Protein 7JN9 (pdb70)

Sequence (222 aa):
VLLLDVTPLSLGIETMGGVMTTLIAKNTTIPTKHSQVFSTAEDNQSAVTIHVLQGERKRAADNKSLGQFNLDGINPAPRGMPQIEVTFDIDADGILHVSAKDKNSGKEQKITIKASSGLNEDEIQKMVRDAEANAEADRKFEELVQTRNQGDHLLHSTRKQVEEAGDKLPADDKTAIESALTALETALKGEDKAAIEAKMQELAQVSQKLMEIAQQQLRIAA

B-factor: mean 36.62, std 9.77, range [18.4, 91.45]

InterPro domains:
  IPR012725 Chaperone DnaK [MF_00332] (1-634)
  IPR012725 Chaperone DnaK [TIGR02350] (3-603)
  IPR013126 Heat shock protein 70 family [PF00012] (4-602)
  IPR013126 Heat shock protein 70 family [PTHR19375] (5-569)
  IPR018181 Heat shock protein 70, conserved site [PS00297] (7-14)
  IPR018181 Heat shock protein 70, conserved site [PS00329] (192-205)
  IPR018181 Heat shock protein 70, conserved site [PS01036] (337-351)
  IPR029047 Heat shock protein 70kD, peptide-binding domain superfamily [G3DSA:2.60.34.10] (381-506)
  IPR029047 Heat shock protein 70kD, peptide-binding domain superfamily [SSF100920] (384-539)
  IPR029048 Heat shock protein 70kD, C-terminal domain superfamily [G3DSA:1.20.1270.10] (507-607)
  IPR029048 Heat shock protein 70kD, C-terminal domain superfamily [SSF100934] (507-602)
  IPR043129 ATPase, nucleotide binding domain [SSF53067] (4-183)
  IPR043129 ATPase, nucleotide binding domain [SSF53067] (187-382)

Organism: Escherichia coli (strain K12) (NCBI:txid83333)

Secondary structure (DSSP, 8-state):
-----B-SS-EEEEETTTEEEEEE-TTPBSSEEEEEEEEESSTT---EEEEEEESS-SBGGGSEEEEEEEE----S--TT-S-EEEEEEE-TT--EEEEEEETTT--EEEEEE-TT-S--HHHHHHHHHHHHHTHHHHHHHHHHHHHHHHHHHHHHHHHHHHHHHGGGS-HHHHHHHHHHHHHHHHHHTSS-HHHHHHHHHHHHHHHHHHHHHHHH-/-EE--

Solvent-accessible surface area: 12298 Å² total; per-residue (Å²): 140,192,85,128,92,56,9,48,0,8,11,0,0,62,5,53,42,20,22,12,19,61,16,1,57,81,84,32,62,30,98,21,99,89,67,64,73,2,12,2,8,110,70,99,17,71,17,0,32,0,45,0,0,16,0,47,42,46,109,5,92,53,16,86,54,27,26,101,24,80,0,80,36,8,85,108,32,88,40,30,129,18,88,0,42,0,22,0,45,10,43,57,121,24,50,8,52,0,14,0,69,3,101,116,52,52,70,72,91,124,37,82,12,133,66,94,46,26,35,83,153,113,66,30,58,109,15,53,168,41,23,80,83,40,63,144,58,12,92,104,18,69,62,27,5,92,9,56,48,92,0,44,108,56,10,51,27,6,104,95,50,18,152,126,4,45,131,138,12,62,49,126,37,92,96,35,0,73,68,0,4,83,25,0,66,83,16,20,167,30,128,84,74,68,36,0,82,52,69,32,117,65,2,66,129,44,4,133,82,0,82,95,21,33,148,79,95,124,71,3,56,89

Foldseek 3Di:
DVDFAWAQWFKAWQDQLQFGDGFRHHRHTPFDKGKDKDKFPAFQDFKDKTFMFTFQFGGRVLTDTQDIDMDGGRGGDGTPPWTWMWMWGQHPQQKTKIKTAGPVVRTIDIDIGHSPTDDDPVVSVVRVVVCVVCVPVSVLSVVLSVLLSVLVCLLVVLVVLCVVCPPVDDPQLVVQLVVLSVQLVVCSVDRDSVSNVVSVVSNCVSCVSSVVSSVVD/DDDDD

GO terms:
  GO:0016234 inclusion body (C, IDA)
  GO:0005515 protein binding (F, IPI)
  GO:0005524 ATP binding (F, IDA)
  GO:0034620 cellular response to unfolded protein (P, IDA)
  GO:0005829 cytosol (C, IDA)
  GO:0043335 protein unfolding (P, IDA)
  GO:0016989 sigma factor antagonist activity (F, IDA)
  GO:0009408 response to heat (P, IEP)
  GO:0009408 response to heat (P, IDA)
  GO:0043531 ADP binding (F, IDA)
  GO:0044183 protein folding chaperone (F, IDA)
  GO:0140662 ATP-dependent protein folding chaperone (F, IDA)
  GO:1990169 stress response to copper ion (P, IMP)
  GO:0051087 protein-folding chaperone binding (F, IPI)
  GO:0008270 zinc ion binding (F, IDA)
  GO:0032991 protein-containing complex (C, IDA)
  GO:0065003 protein-containing complex assembly (P, IDA)
  GO:0006457 protein folding (P, IDA)
  GO:0005737 cytoplasm (C, HDA)
  GO:0016020 membrane (C, HDA)

Radius of gyration: 20.98 Å; Cα contacts (8 Å, |Δi|>4): 410; chains: 2; bounding box: 30×46×66 Å

Structure (mmCIF, N/CA/C/O backbone):
data_7JN9
#
_entry.id   7JN9
#
_cell.length_a   37.269
_cell.length_b   95.610
_cell.length_c   116.980
_cell.angle_alpha   90.000
_cell.angle_beta   90.000
_cell.angle_gamma   90.000
#
_symmetry.space_group_name_H-M   'I 2 2 2'
#
loop_
_entity.id
_entity.type
_entity.pdbx_description
1 polymer 'Chaperone protein DnaK'
2 polymer 'Alkaline phosphatase peptide'
3 non-polymer 'SULFATE ION'
4 water water
#
loop_
_atom_site.group_PDB
_atom_site.id
_atom_site.type_symbol
_atom_site.label_atom_id
_atom_site.label_alt_id
_atom_site.label_comp_id
_atom_site.label_asym_id
_atom_site.label_entity_id
_atom_site.label_seq_id
_atom_site.pdbx_PDB_ins_code
_atom_site.Cartn_x
_atom_site.Cartn_y
_atom_site.Cartn_z
_atom_site.occupancy
_atom_site.B_iso_or_equiv
_atom_site.auth_seq_id
_atom_site.auth_comp_id
_atom_site.auth_asym_id
_atom_site.auth_atom_id
_atom_site.pdbx_PDB_model_num
ATOM 1 N N . VAL A 1 1 ? -27.364 -19.668 3.830 1.00 46.61 389 VAL A N 1
ATOM 2 C CA . VAL A 1 1 ? -28.078 -18.742 4.770 1.00 46.18 389 VAL A CA 1
ATOM 3 C C . VAL A 1 1 ? -27.181 -18.337 5.959 1.00 42.74 389 VAL A C 1
ATOM 4 O O . VAL A 1 1 ? -27.502 -17.328 6.588 1.00 40.31 389 VAL A O 1
ATOM 6 N N . LEU A 1 2 ? -26.131 -19.090 6.300 1.00 44.05 390 LEU A N 1
ATOM 7 C CA . LEU A 1 2 ? -25.057 -18.610 7.222 1.00 46.67 390 LEU A CA 1
ATOM 8 C C . LEU A 1 2 ? -23.757 -18.380 6.439 1.00 45.94 390 LEU A C 1
ATOM 9 O O . LEU A 1 2 ? -22.947 -17.564 6.902 1.00 46.96 390 LEU A O 1
ATOM 14 N N . LEU A 1 3 ? -23.573 -19.063 5.306 1.00 43.61 391 LEU A N 1
ATOM 15 C CA . LEU A 1 3 ? -22.470 -18.801 4.346 1.00 45.45 391 LEU A CA 1
ATOM 16 C C . LEU A 1 3 ? -23.047 -18.617 2.935 1.00 46.92 391 LEU A C 1
ATOM 17 O O . LEU A 1 3 ? -24.168 -19.118 2.662 1.00 47.21 391 LEU A O 1
ATOM 19 N N . LEU A 1 4 ? -22.316 -17.871 2.098 1.00 47.06 392 LEU A N 1
ATOM 20 C CA . LEU A 1 4 ? -22.406 -17.866 0.610 1.00 43.77 392 LEU A CA 1
ATOM 21 C C . LEU A 1 4 ? -21.031 -18.203 0.038 1.00 40.48 392 LEU A C 1
ATOM 22 O O . LEU A 1 4 ? -20.058 -17.611 0.506 1.00 40.36 392 LEU A O 1
ATOM 27 N N . ASP A 1 5 ? -20.953 -19.126 -0.918 1.00 42.70 393 ASP A N 1
ATOM 28 C CA . ASP A 1 5 ? -19.843 -19.157 -1.909 1.00 44.08 393 ASP A CA 1
ATOM 29 C C . ASP A 1 5 ? -20.045 -17.917 -2.787 1.00 41.66 393 ASP A C 1
ATOM 30 O O . ASP A 1 5 ? -21.135 -17.799 -3.387 1.00 41.89 393 ASP A O 1
ATOM 34 N N . VAL A 1 6 ? -19.090 -16.989 -2.775 1.00 37.74 394 VAL A N 1
ATOM 35 C CA . VAL A 1 6 ? -19.058 -15.816 -3.696 1.00 36.53 394 VAL A CA 1
ATOM 36 C C . VAL A 1 6 ? -17.690 -15.777 -4.376 1.00 36.44 394 VAL A C 1
ATOM 37 O O . VAL A 1 6 ? -16.703 -16.301 -3.811 1.00 34.71 394 VAL A O 1
ATOM 41 N N . THR A 1 7 ? -17.658 -15.176 -5.562 1.00 38.41 395 THR A N 1
ATOM 42 C CA . THR A 1 7 ? -16.423 -14.708 -6.232 1.00 35.96 395 THR A CA 1
ATOM 43 C C . THR A 1 7 ? -15.922 -13.496 -5.460 1.00 33.64 395 THR A C 1
ATOM 44 O O . THR A 1 7 ? -16.612 -12.493 -5.361 1.00 32.47 395 THR A O 1
ATOM 48 N N . PRO A 1 8 ? -14.717 -13.542 -4.873 1.00 34.70 396 PRO A N 1
ATOM 49 C CA . PRO A 1 8 ? -14.168 -12.373 -4.190 1.00 36.39 396 PRO A CA 1
ATOM 50 C C . PRO A 1 8 ? -13.664 -11.306 -5.173 1.00 35.17 396 PRO A C 1
ATOM 51 O O . PRO A 1 8 ? -13.538 -10.164 -4.781 1.00 33.29 396 PRO A O 1
ATOM 55 N N . LEU A 1 9 ? -13.363 -11.714 -6.408 1.00 34.44 397 LEU A N 1
ATOM 56 C CA . LEU A 1 9 ? -12.885 -10.815 -7.491 1.00 31.94 397 LEU A CA 1
ATOM 57 C C . LEU A 1 9 ? -13.641 -11.112 -8.788 1.00 30.13 397 LEU A C 1
ATOM 58 O O . LEU A 1 9 ? -14.204 -12.221 -8.941 1.00 31.68 397 LEU A O 1
ATOM 63 N N . SER A 1 10 ? -13.618 -10.129 -9.684 1.00 29.69 398 SER A N 1
ATOM 64 C CA . SER A 1 10 ? -14.213 -10.130 -11.039 1.00 27.50 398 SER A CA 1
ATOM 65 C C . SER A 1 10 ? -13.463 -11.125 -11.925 1.00 26.28 398 SER A C 1
ATOM 66 O O . SER A 1 10 ? -12.246 -11.343 -11.717 1.00 27.51 398 SER A O 1
ATOM 69 N N . LEU A 1 11 ? -14.173 -11.714 -12.877 1.00 25.62 399 LEU A N 1
ATOM 70 C CA . LEU A 1 11 ? -13.634 -12.695 -13.852 1.00 23.80 399 LEU A CA 1
ATOM 71 C C . LEU A 1 11 ? -14.019 -12.243 -15.253 1.00 23.05 399 LEU A C 1
ATOM 72 O O . LEU A 1 11 ? -15.145 -11.773 -15.436 1.00 25.78 399 LEU A O 1
ATOM 77 N N . GLY A 1 12 ? -13.133 -12.419 -16.223 1.00 23.71 400 GLY A N 1
ATOM 78 C CA . GLY A 1 12 ? -13.434 -12.037 -17.611 1.00 22.20 400 GLY A CA 1
ATOM 79 C C . GLY A 1 12 ? -12.254 -12.217 -18.527 1.00 21.10 400 GLY A C 1
ATOM 80 O O . GLY A 1 12 ? -11.429 -13.081 -18.277 1.00 20.91 400 GLY A O 1
ATOM 81 N N . ILE A 1 13 ? -12.193 -11.442 -19.598 1.00 22.67 401 ILE A N 1
ATOM 82 C CA . ILE A 1 13 ? -11.216 -11.728 -20.681 1.00 23.69 401 ILE A CA 1
ATOM 83 C C . ILE A 1 13 ? -10.514 -10.447 -21.116 1.00 23.86 401 ILE A C 1
ATOM 84 O O . ILE A 1 13 ? -10.972 -9.350 -20.731 1.00 23.85 401 ILE A O 1
ATOM 89 N N . GLU A 1 14 ? -9.410 -10.599 -21.847 1.00 25.57 402 GLU A N 1
ATOM 90 C CA . GLU A 1 14 ? -8.741 -9.449 -22.494 1.00 28.48 402 GLU A CA 1
ATOM 91 C C . GLU A 1 14 ? -9.516 -9.124 -23.771 1.00 27.40 402 GLU A C 1
ATOM 92 O O . GLU A 1 14 ? -9.789 -10.047 -24.539 1.00 28.27 402 GLU A O 1
ATOM 98 N N . THR A 1 15 ? -9.864 -7.851 -23.945 1.00 27.54 403 THR A N 1
ATOM 99 C CA . THR A 1 15 ? -10.465 -7.270 -25.174 1.00 28.10 403 THR A CA 1
ATOM 100 C C . THR A 1 15 ? -9.486 -6.228 -25.763 1.00 27.58 403 THR A C 1
ATOM 101 O O . THR A 1 15 ? -8.550 -5.800 -25.064 1.00 26.84 403 THR A O 1
ATOM 105 N N . MET A 1 16 ? -9.698 -5.869 -27.025 1.00 27.27 404 MET A N 1
ATOM 106 C CA . MET A 1 16 ? -8.850 -4.981 -27.867 1.00 27.97 404 MET A CA 1
ATOM 107 C C . MET A 1 16 ? -8.316 -3.782 -27.067 1.00 28.18 404 MET A C 1
ATOM 108 O O . MET A 1 16 ? -9.131 -3.082 -26.408 1.00 27.21 404 MET A O 1
ATOM 113 N N . GLY A 1 17 ? -7.004 -3.538 -27.136 1.00 27.21 405 GLY A N 1
ATOM 114 C CA . GLY A 1 17 ? -6.325 -2.465 -26.378 1.00 27.85 405 GLY A CA 1
ATOM 115 C C . GLY A 1 17 ? -5.850 -2.907 -24.993 1.00 27.94 405 GLY A C 1
ATOM 116 O O . GLY A 1 17 ? -5.389 -2.039 -24.219 1.00 27.73 405 GLY A O 1
ATOM 117 N N . GLY A 1 18 ? -5.945 -4.201 -24.672 1.00 26.68 406 GLY A N 1
ATOM 118 C CA . GLY A 1 18 ? -5.424 -4.763 -23.409 1.00 27.76 406 GLY A CA 1
ATOM 119 C C . GLY A 1 18 ? -6.270 -4.404 -22.199 1.00 26.86 406 GLY A C 1
ATOM 120 O O . GLY A 1 18 ? -5.699 -4.258 -21.117 1.00 30.02 406 GLY A O 1
ATOM 121 N N . VAL A 1 19 ? -7.581 -4.282 -22.391 1.00 26.29 407 VAL A N 1
ATOM 122 C CA . VAL A 1 19 ? -8.623 -4.023 -21.360 1.00 26.15 407 VAL A CA 1
ATOM 123 C C . VAL A 1 19 ? -9.099 -5.362 -20.784 1.00 26.64 407 VAL A C 1
ATOM 124 O O . VAL A 1 19 ? -9.445 -6.257 -21.582 1.00 26.07 407 VAL A O 1
ATOM 128 N N . MET A 1 20 ? -9.185 -5.488 -19.461 1.00 27.17 408 MET A N 1
ATOM 129 C CA . MET A 1 20 ? -9.988 -6.563 -18.830 1.00 27.74 408 MET A CA 1
ATOM 130 C C . MET A 1 20 ? -11.447 -6.140 -18.941 1.00 28.82 408 MET A C 1
ATOM 131 O O . MET A 1 20 ? -11.808 -5.133 -18.316 1.00 29.02 408 MET A O 1
ATOM 136 N N . THR A 1 21 ? -12.209 -6.877 -19.743 1.00 27.14 409 THR A N 1
ATOM 137 C CA . THR A 1 21 ? -13.683 -6.856 -19.786 1.00 27.38 409 THR A CA 1
ATOM 138 C C . THR A 1 21 ? -14.216 -7.966 -18.863 1.00 29.33 409 THR A C 1
ATOM 139 O O . THR A 1 21 ? -13.814 -9.143 -19.045 1.00 29.42 409 THR A O 1
ATOM 143 N N . THR A 1 22 ? -15.092 -7.595 -17.923 1.00 26.30 410 THR A N 1
ATOM 144 C CA . THR A 1 22 ? -15.646 -8.454 -16.849 1.00 26.04 410 THR A CA 1
ATOM 145 C C . THR A 1 22 ? -16.830 -9.249 -17.404 1.00 26.32 410 THR A C 1
ATOM 146 O O . THR A 1 22 ? -17.581 -8.679 -18.191 1.00 27.58 410 THR A O 1
ATOM 150 N N . LEU A 1 23 ? -16.971 -10.513 -17.014 1.00 26.66 411 LEU A N 1
ATOM 151 C CA . LEU A 1 23 ? -18.094 -11.404 -17.417 1.00 28.20 411 LEU A CA 1
ATOM 152 C C . LEU A 1 23 ? -18.930 -11.774 -16.187 1.00 26.33 411 LEU A C 1
ATOM 153 O O . LEU A 1 23 ? -20.166 -11.804 -16.320 1.00 27.35 411 LEU A O 1
ATOM 158 N N . ILE A 1 24 ? -18.269 -12.086 -15.069 1.00 23.59 412 ILE A N 1
ATOM 159 C CA . ILE A 1 24 ? -18.898 -12.348 -13.743 1.00 23.87 412 ILE A CA 1
ATOM 160 C C . ILE A 1 24 ? -18.326 -11.339 -12.741 1.00 24.16 412 ILE A C 1
ATOM 161 O O . ILE A 1 24 ? -17.115 -11.401 -12.452 1.00 21.71 412 ILE A O 1
ATOM 166 N N . ALA A 1 25 ? -19.169 -10.408 -12.286 1.00 25.50 413 ALA A N 1
ATOM 167 C CA . ALA A 1 25 ? -18.854 -9.377 -11.269 1.00 26.79 413 ALA A CA 1
ATOM 168 C C . ALA A 1 25 ? -18.394 -10.011 -9.947 1.00 26.32 413 ALA A C 1
ATOM 169 O O . ALA A 1 25 ? -18.870 -11.092 -9.603 1.00 25.12 413 ALA A O 1
ATOM 171 N N . LYS A 1 26 ? -17.486 -9.317 -9.262 1.00 30.09 414 LYS A N 1
ATOM 172 C CA . LYS A 1 26 ? -17.082 -9.472 -7.838 1.00 33.92 414 LYS A CA 1
ATOM 173 C C . LYS A 1 26 ? -18.314 -9.626 -6.948 1.00 35.66 414 LYS A C 1
ATOM 174 O O . LYS A 1 26 ? -19.330 -8.944 -7.184 1.00 35.00 414 LYS A O 1
ATOM 180 N N . ASN A 1 27 ? -18.195 -10.491 -5.944 1.00 40.20 415 ASN A N 1
ATOM 181 C CA . ASN A 1 27 ? -19.198 -10.724 -4.872 1.00 41.36 415 ASN A CA 1
ATOM 182 C C . ASN A 1 27 ? -20.468 -11.310 -5.494 1.00 39.10 415 ASN A C 1
ATOM 183 O O . ASN A 1 27 ? -21.520 -11.265 -4.833 1.00 42.88 415 ASN A O 1
ATOM 188 N N . THR A 1 28 ? -20.356 -11.898 -6.687 1.00 38.02 416 THR A N 1
ATOM 189 C CA . THR A 1 28 ? -21.414 -12.758 -7.282 1.00 37.22 416 THR A CA 1
ATOM 190 C C . THR A 1 28 ? -21.406 -14.084 -6.532 1.00 39.38 416 THR A C 1
ATOM 191 O O . THR A 1 28 ? -20.306 -14.547 -6.165 1.00 44.28 416 THR A O 1
ATOM 195 N N . THR A 1 29 ? -22.584 -14.658 -6.302 1.00 41.58 417 THR A N 1
ATOM 196 C CA . THR A 1 29 ? -22.755 -15.909 -5.523 1.00 40.94 417 THR A CA 1
ATOM 197 C C . THR A 1 29 ? -22.796 -17.057 -6.537 1.00 39.19 417 THR A C 1
ATOM 198 O O . THR A 1 29 ? -23.394 -16.868 -7.599 1.00 33.25 417 THR A O 1
ATOM 202 N N . ILE A 1 30 ? -22.147 -18.185 -6.231 1.00 42.24 418 ILE A N 1
ATOM 203 C CA . ILE A 1 30 ? -22.076 -19.368 -7.138 1.00 42.56 418 ILE A CA 1
ATOM 204 C C . ILE A 1 30 ? -23.234 -20.283 -6.756 1.00 43.67 418 ILE A C 1
ATOM 205 O O . ILE A 1 30 ? -23.665 -20.250 -5.608 1.00 43.71 418 ILE A O 1
ATOM 209 N N . PRO A 1 31 ? -23.790 -21.107 -7.677 1.00 43.06 419 PRO A N 1
ATOM 210 C CA . PRO A 1 31 ? -23.392 -21.128 -9.087 1.00 41.59 419 PRO A CA 1
ATOM 211 C C . PRO A 1 31 ? -23.968 -19.987 -9.937 1.00 38.14 419 PRO A C 1
ATOM 212 O O . PRO A 1 31 ? -24.963 -19.410 -9.567 1.00 32.45 419 PRO A O 1
ATOM 216 N N . THR A 1 32 ? -23.342 -19.744 -11.088 1.00 37.38 420 THR A N 1
ATOM 217 C CA . THR A 1 32 ? -23.643 -18.602 -11.984 1.00 34.65 420 THR A CA 1
ATOM 218 C C . THR A 1 32 ? -23.147 -18.932 -13.386 1.00 32.26 420 THR A C 1
ATOM 219 O O . THR A 1 32 ? -22.218 -19.726 -13.513 1.00 32.97 420 THR A O 1
ATOM 223 N N . LYS A 1 33 ? -23.764 -18.309 -14.380 1.00 34.16 421 LYS A N 1
ATOM 224 C CA . LYS A 1 33 ? -23.450 -18.460 -15.817 1.00 37.73 421 LYS A CA 1
ATOM 225 C C . LYS A 1 33 ? -23.764 -17.124 -16.494 1.00 39.48 421 LYS A C 1
ATOM 226 O O . LYS A 1 33 ? -24.948 -16.747 -16.520 1.00 47.96 421 LYS A O 1
ATOM 230 N N . HIS A 1 34 ? -22.758 -16.406 -16.981 1.00 36.77 422 HIS A N 1
ATOM 231 C CA . HIS A 1 34 ? -22.966 -15.192 -17.811 1.00 37.01 422 HIS A CA 1
ATOM 232 C C . HIS A 1 34 ? -22.288 -15.437 -19.155 1.00 33.27 422 HIS A C 1
ATOM 233 O O . HIS A 1 34 ? -21.300 -16.182 -19.197 1.00 32.14 422 HIS A O 1
ATOM 240 N N . SER A 1 35 ? -22.860 -14.879 -20.211 1.00 30.98 423 SER A N 1
ATOM 241 C CA . SER A 1 35 ? -22.346 -14.998 -21.592 1.00 31.95 423 SER A CA 1
ATOM 242 C C . SER A 1 35 ? -22.346 -13.609 -22.219 1.00 30.95 423 SER A C 1
ATOM 243 O O . SER A 1 35 ? -23.081 -12.743 -21.750 1.00 28.25 423 SER A O 1
ATOM 246 N N . GLN A 1 36 ? -21.503 -13.397 -23.215 1.00 30.95 424 GLN A N 1
ATOM 247 C CA . GLN A 1 36 ? -21.432 -12.102 -23.916 1.00 31.71 424 GLN A CA 1
ATOM 248 C C . GLN A 1 36 ? -20.815 -12.358 -25.283 1.00 29.85 424 GLN A C 1
ATOM 249 O O . GLN A 1 36 ? -19.838 -13.113 -25.359 1.00 32.26 424 GLN A O 1
ATOM 255 N N . VAL A 1 37 ? -21.418 -11.772 -26.309 1.00 30.35 425 VAL A N 1
ATOM 256 C CA . VAL A 1 37 ? -21.003 -11.885 -27.731 1.00 28.97 425 VAL A CA 1
ATOM 257 C C . VAL A 1 37 ? -19.934 -10.822 -28.003 1.00 27.55 425 VAL A C 1
ATOM 258 O O . VAL A 1 37 ? -20.168 -9.649 -27.684 1.00 25.90 425 VAL A O 1
ATOM 262 N N . PHE A 1 38 ? -18.779 -11.249 -28.519 1.00 27.97 426 PHE A N 1
ATOM 263 C CA . PHE A 1 38 ? -17.660 -10.386 -28.972 1.00 23.82 426 PHE A CA 1
AT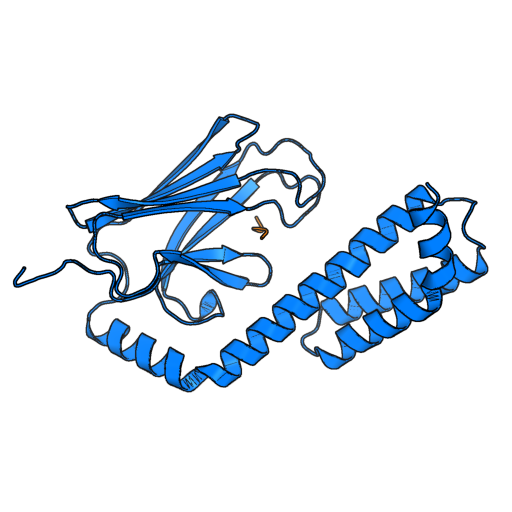OM 264 C C . PHE A 1 38 ? -17.385 -10.660 -30.440 1.00 24.32 426 PHE A C 1
ATOM 265 O O . PHE A 1 38 ? -17.993 -11.587 -30.984 1.00 24.28 426 PHE A O 1
ATOM 273 N N . SER A 1 39 ? -16.469 -9.898 -31.039 1.00 24.80 427 SER A N 1
ATOM 274 C CA . SER A 1 39 ? -16.139 -9.986 -32.483 1.00 25.20 427 SER A CA 1
ATOM 275 C C . SER A 1 39 ? -14.626 -9.878 -32.684 1.00 25.18 427 SER A C 1
ATOM 276 O O . SER A 1 39 ? -13.900 -9.928 -31.681 1.00 27.05 427 SER A O 1
ATOM 279 N N . THR A 1 40 ? -14.200 -9.751 -33.942 1.00 24.82 428 THR A N 1
ATOM 280 C CA . THR A 1 40 ? -12.786 -9.763 -34.378 1.00 27.48 428 THR A CA 1
ATOM 281 C C . THR A 1 40 ? -12.271 -8.326 -34.390 1.00 29.02 428 THR A C 1
ATOM 282 O O . THR A 1 40 ? -13.065 -7.434 -34.714 1.00 30.31 428 THR A O 1
ATOM 286 N N . ALA A 1 41 ? -11.004 -8.122 -34.021 1.00 29.89 429 ALA A N 1
ATOM 287 C CA . ALA A 1 41 ? -10.334 -6.800 -33.990 1.00 30.49 429 ALA A CA 1
ATOM 288 C C . ALA A 1 41 ? -9.861 -6.423 -35.393 1.00 30.27 429 ALA A C 1
ATOM 289 O O . ALA A 1 41 ? -9.729 -5.228 -35.639 1.00 28.85 429 ALA A O 1
ATOM 291 N N . GLU A 1 42 ? -9.602 -7.425 -36.238 1.00 32.44 430 GLU A N 1
ATOM 292 C CA . GLU A 1 42 ? -8.874 -7.311 -37.529 1.00 36.12 430 GLU A CA 1
ATOM 293 C C . GLU A 1 42 ? -9.705 -7.932 -38.660 1.00 33.07 430 GLU A C 1
ATOM 294 O O . GLU A 1 42 ? -10.354 -8.941 -38.420 1.00 30.99 430 GLU A O 1
ATOM 300 N N . ASP A 1 43 ? -9.665 -7.361 -39.861 1.00 33.26 431 ASP A N 1
ATOM 301 C CA . ASP A 1 43 ? -10.311 -7.941 -41.068 1.00 33.64 431 ASP A CA 1
ATOM 302 C C . ASP A 1 43 ? -9.714 -9.326 -41.341 1.00 35.75 431 ASP A C 1
ATOM 303 O O . ASP A 1 43 ? -8.487 -9.481 -41.130 1.00 36.94 431 ASP A O 1
ATOM 308 N N . ASN A 1 44 ? -10.544 -10.288 -41.779 1.00 33.59 432 ASN A N 1
ATOM 309 C CA . ASN A 1 44 ? -10.109 -11.643 -42.221 1.00 34.77 432 ASN A CA 1
ATOM 310 C C . ASN A 1 44 ? -9.360 -12.343 -41.084 1.00 32.29 432 ASN A C 1
ATOM 311 O O . ASN A 1 44 ? -8.546 -13.218 -41.373 1.00 33.34 432 ASN A O 1
ATOM 316 N N . GLN A 1 45 ? -9.629 -11.961 -39.838 1.00 32.04 433 GLN A N 1
ATOM 317 C CA . GLN A 1 45 ? -9.068 -12.607 -38.622 1.00 31.27 433 GLN A CA 1
ATOM 318 C C . GLN A 1 45 ? -9.650 -14.023 -38.559 1.00 31.02 433 GLN A C 1
ATOM 319 O O . GLN A 1 45 ? -10.891 -14.156 -38.644 1.00 31.42 433 GLN A O 1
ATOM 325 N N . SER A 1 46 ? -8.792 -15.035 -38.450 1.00 29.57 434 SER A N 1
ATOM 326 C CA . SER A 1 46 ? -9.184 -16.463 -38.519 1.00 29.82 434 SER A CA 1
ATOM 327 C C . SER A 1 46 ? -9.312 -17.070 -37.119 1.00 29.55 434 SER A C 1
ATOM 328 O O . SER A 1 46 ? -9.832 -18.201 -37.042 1.00 30.33 434 SER A O 1
ATOM 331 N N . ALA A 1 47 ? -8.887 -16.368 -36.059 1.00 26.84 435 ALA A N 1
ATOM 332 C CA . ALA A 1 47 ? -8.905 -16.914 -34.680 1.00 27.28 435 ALA A CA 1
ATOM 333 C C . ALA A 1 47 ? -8.875 -15.800 -33.630 1.00 26.49 435 ALA A C 1
ATOM 334 O O . ALA A 1 47 ? -8.446 -14.685 -33.938 1.00 29.12 435 ALA A O 1
ATOM 336 N N . VAL A 1 48 ? -9.286 -16.134 -32.413 1.00 24.84 436 VAL A N 1
ATOM 337 C CA . VAL A 1 48 ? -9.289 -15.224 -31.239 1.00 25.10 436 VAL A CA 1
ATOM 338 C C . VAL A 1 48 ? -8.562 -15.964 -30.129 1.00 25.95 436 VAL A C 1
ATOM 339 O O . VAL A 1 48 ? -8.738 -17.210 -30.043 1.00 27.04 436 VAL A O 1
ATOM 343 N N . THR A 1 49 ? -7.750 -15.239 -29.366 1.00 25.19 437 THR A N 1
ATOM 344 C CA . THR A 1 49 ? -7.135 -15.721 -28.110 1.00 26.68 437 THR A CA 1
ATOM 345 C C . THR A 1 49 ? -8.055 -15.312 -26.953 1.00 26.99 437 THR A C 1
ATOM 346 O O . THR A 1 49 ? -8.361 -14.126 -26.807 1.00 24.20 437 THR A O 1
ATOM 350 N N . ILE A 1 50 ? -8.572 -16.288 -26.216 1.00 27.78 438 ILE A N 1
ATOM 351 C CA . ILE A 1 50 ? -9.381 -16.009 -25.006 1.00 27.47 438 ILE A CA 1
ATOM 352 C C . ILE A 1 50 ? -8.402 -16.048 -23.853 1.00 26.35 438 ILE A C 1
ATOM 353 O O . ILE A 1 50 ? -7.865 -17.121 -23.582 1.00 25.92 438 ILE A O 1
ATOM 358 N N . HIS A 1 51 ? -8.113 -14.884 -23.290 1.00 27.49 439 HIS A N 1
ATOM 359 C CA . HIS A 1 51 ? -7.209 -14.754 -22.128 1.00 27.65 439 HIS A CA 1
ATOM 360 C C . HIS A 1 51 ? -8.093 -14.527 -20.897 1.00 26.03 439 HIS A C 1
ATOM 361 O O . HIS A 1 51 ? -8.755 -13.483 -20.825 1.00 24.60 439 HIS A O 1
ATOM 368 N N . VAL A 1 52 ? -8.144 -15.512 -19.997 1.00 25.20 440 VAL A N 1
ATOM 369 C CA . VAL A 1 52 ? -9.039 -15.504 -18.804 1.00 25.42 440 VAL A CA 1
ATOM 370 C C . VAL A 1 52 ? -8.305 -14.831 -17.637 1.00 24.61 440 VAL A C 1
ATOM 371 O O . VAL A 1 52 ? -7.131 -15.152 -17.388 1.00 24.67 440 VAL A O 1
ATOM 375 N N . LEU A 1 53 ? -8.994 -13.909 -16.973 1.00 24.45 441 LEU A N 1
ATOM 376 C CA . LEU A 1 53 ? -8.403 -12.902 -16.070 1.00 25.49 441 LEU A CA 1
ATOM 377 C C . LEU A 1 53 ? -9.194 -12.899 -14.771 1.00 25.69 441 LEU A C 1
ATOM 378 O O . LEU A 1 53 ? -10.434 -13.012 -14.868 1.00 26.07 441 LEU A O 1
ATOM 383 N N . GLN A 1 54 ? -8.505 -12.766 -13.633 1.00 23.98 442 GLN A N 1
ATOM 384 C CA . GLN A 1 54 ? -9.126 -12.481 -12.315 1.00 24.79 442 GLN A CA 1
ATOM 385 C C . GLN A 1 54 ? -8.554 -11.170 -11.779 1.00 25.29 442 GLN A C 1
ATOM 386 O O . GLN A 1 54 ? -7.326 -10.993 -11.853 1.00 24.37 442 GLN A O 1
ATOM 392 N N . GLY A 1 55 ? -9.426 -10.283 -11.296 1.00 26.28 443 GLY A N 1
ATOM 393 C CA . GLY A 1 55 ? -9.025 -9.065 -10.562 1.00 26.69 443 GLY A CA 1
ATOM 394 C C . GLY A 1 55 ? -9.908 -7.899 -10.919 1.00 25.92 443 GLY A C 1
ATOM 395 O O . GLY A 1 55 ? -10.905 -8.130 -11.618 1.00 24.86 443 GLY A O 1
ATOM 396 N N . GLU A 1 56 ? -9.536 -6.698 -10.463 1.00 28.47 444 GLU A N 1
ATOM 397 C CA . GLU A 1 56 ? -10.382 -5.470 -10.514 1.00 29.25 444 GLU A CA 1
ATOM 398 C C . GLU A 1 56 ? -9.678 -4.316 -11.241 1.00 29.49 444 GLU A C 1
ATOM 399 O O . GLU A 1 56 ? -10.230 -3.208 -11.217 1.00 27.43 444 GLU A O 1
ATOM 405 N N . ARG A 1 57 ? -8.513 -4.550 -11.856 1.00 31.57 445 ARG A N 1
ATOM 406 C CA . ARG A 1 57 ? -7.747 -3.506 -12.586 1.00 30.55 445 ARG A CA 1
ATOM 407 C C . ARG A 1 57 ? -8.315 -3.434 -14.004 1.00 29.95 445 ARG A C 1
ATOM 408 O O . ARG A 1 57 ? -8.816 -4.455 -14.466 1.00 31.46 445 ARG A O 1
ATOM 416 N N . LYS A 1 58 ? -8.292 -2.262 -14.641 1.00 31.64 446 LYS A N 1
ATOM 417 C CA . LYS A 1 58 ? -8.842 -2.080 -16.014 1.00 31.88 446 LYS A CA 1
ATOM 418 C C . LYS A 1 58 ? -7.815 -2.598 -17.026 1.00 28.73 446 LYS A C 1
ATOM 419 O O . LYS A 1 58 ? -8.255 -3.132 -18.033 1.00 29.03 446 LYS A O 1
ATOM 423 N N . ARG A 1 59 ? -6.512 -2.488 -16.749 1.00 28.92 447 ARG A N 1
ATOM 424 C CA . ARG A 1 59 ? -5.444 -3.049 -17.626 1.00 30.51 447 ARG A CA 1
ATOM 425 C C . ARG A 1 59 ? -5.409 -4.566 -17.408 1.00 30.13 447 ARG A C 1
ATOM 426 O O . ARG A 1 59 ? -5.358 -4.991 -16.233 1.00 30.74 447 ARG A O 1
ATOM 434 N N . ALA A 1 60 ? -5.462 -5.339 -18.499 1.00 28.53 448 ALA A N 1
ATOM 435 C CA . ALA A 1 60 ? -5.452 -6.820 -18.494 1.00 27.58 448 ALA A CA 1
ATOM 436 C C . ALA A 1 60 ? -4.200 -7.320 -17.778 1.00 26.84 448 ALA A C 1
ATOM 437 O O . ALA A 1 60 ? -4.318 -8.298 -17.019 1.00 24.45 448 ALA A O 1
ATOM 439 N N . ALA A 1 61 ? -3.055 -6.663 -17.998 1.00 26.43 449 ALA A N 1
ATOM 440 C CA . ALA A 1 61 ? -1.740 -7.105 -17.478 1.00 27.47 449 ALA A CA 1
ATOM 441 C C . ALA A 1 61 ? -1.643 -6.888 -15.956 1.00 28.96 449 ALA A C 1
ATOM 442 O O . ALA A 1 61 ? -0.805 -7.570 -15.335 1.00 29.59 449 ALA A O 1
ATOM 444 N N . ASP A 1 62 ? -2.457 -6.003 -15.357 1.00 29.06 450 ASP A N 1
ATOM 445 C CA . ASP A 1 62 ? -2.440 -5.763 -13.883 1.00 29.85 450 ASP A CA 1
ATOM 446 C C . ASP A 1 62 ? -3.328 -6.780 -13.169 1.00 30.03 450 ASP A C 1
ATOM 447 O O . ASP A 1 62 ? -3.456 -6.660 -11.945 1.00 30.88 450 ASP A O 1
ATOM 452 N N . ASN A 1 63 ? -3.936 -7.711 -13.908 1.00 29.56 451 ASN A N 1
ATOM 453 C CA . ASN A 1 63 ? -4.859 -8.730 -13.350 1.00 29.60 451 ASN A CA 1
ATOM 454 C C . ASN A 1 63 ? -4.177 -10.097 -13.368 1.00 30.35 451 ASN A C 1
ATOM 455 O O . ASN A 1 63 ? -3.171 -10.243 -14.077 1.00 30.49 451 ASN A O 1
ATOM 460 N N . LYS A 1 64 ? -4.706 -11.044 -12.587 1.00 30.64 452 LYS A N 1
ATOM 461 C CA . LYS A 1 64 ? -4.209 -12.441 -12.534 1.00 30.79 452 LYS A CA 1
ATOM 462 C C . LYS A 1 64 ? -4.696 -13.211 -13.770 1.00 28.97 452 LYS A C 1
ATOM 463 O O . LYS A 1 64 ? -5.925 -13.291 -13.984 1.00 24.98 452 LYS A O 1
ATOM 469 N N . SER A 1 65 ? -3.760 -13.782 -14.530 1.00 27.70 453 SER A N 1
ATOM 470 C CA . SER A 1 65 ? -4.059 -14.663 -15.688 1.00 30.15 453 SER A CA 1
ATOM 471 C C . SER A 1 65 ? -4.459 -16.046 -15.164 1.00 29.02 453 SER A C 1
ATOM 472 O O . SER A 1 65 ? -3.693 -16.624 -14.388 1.00 29.97 453 SER A O 1
ATOM 475 N N . LEU A 1 66 ? -5.629 -16.552 -15.549 1.00 28.82 454 LEU A N 1
ATOM 476 C CA . LEU A 1 66 ? -6.093 -17.908 -15.146 1.00 28.46 454 LEU A CA 1
ATOM 477 C C . LEU A 1 66 ? -5.800 -18.936 -16.245 1.00 29.44 454 LEU A C 1
ATOM 478 O O . LEU A 1 66 ? -6.105 -20.130 -16.024 1.00 30.12 454 LEU A O 1
ATOM 483 N N . GLY A 1 67 ? -5.209 -18.502 -17.361 1.00 28.69 455 GLY A N 1
ATOM 484 C CA . GLY A 1 67 ? -4.955 -19.343 -18.541 1.00 29.27 455 GLY A CA 1
ATOM 485 C C . GLY A 1 67 ? -5.519 -18.707 -19.793 1.00 30.21 455 GLY A C 1
ATOM 486 O O . GLY A 1 67 ? -6.286 -17.718 -19.675 1.00 29.42 455 GLY A O 1
ATOM 487 N N . GLN A 1 68 ? -5.132 -19.237 -20.952 1.00 31.65 456 GLN A N 1
ATOM 488 C CA . GLN A 1 68 ? -5.569 -18.758 -22.284 1.00 32.50 456 GLN A CA 1
ATOM 489 C C . GLN A 1 68 ? -5.856 -19.979 -23.156 1.00 31.43 456 GLN A C 1
ATOM 490 O O . GLN A 1 68 ? -5.274 -21.044 -22.864 1.00 30.57 456 GLN A O 1
ATOM 495 N N . PHE A 1 69 ? -6.720 -19.814 -24.166 1.00 31.61 457 PHE A N 1
ATOM 496 C CA . PHE A 1 69 ? -7.018 -20.803 -25.240 1.00 30.73 457 PHE A CA 1
ATOM 497 C C . PHE A 1 69 ? -7.469 -20.068 -26.501 1.00 30.68 457 PHE A C 1
ATOM 498 O O . PHE A 1 69 ? -7.939 -18.910 -26.392 1.00 28.57 457 PHE A O 1
ATOM 506 N N . ASN A 1 70 ? -7.329 -20.741 -27.649 1.00 32.07 458 ASN A N 1
ATOM 507 C CA . ASN A 1 70 ? -7.683 -20.208 -28.991 1.00 31.98 458 ASN A CA 1
ATOM 508 C C . ASN A 1 70 ? -8.967 -20.854 -29.482 1.00 31.05 458 ASN A C 1
ATOM 509 O O . ASN A 1 70 ? -9.179 -22.034 -29.179 1.00 34.71 458 ASN A O 1
ATOM 514 N N . LEU A 1 71 ? -9.790 -20.080 -30.182 1.00 31.95 459 LEU A N 1
ATOM 515 C CA . LEU A 1 71 ? -10.816 -20.598 -31.117 1.00 31.78 459 LEU A CA 1
ATOM 516 C C . LEU A 1 71 ? -10.307 -20.278 -32.529 1.00 33.43 459 LEU A C 1
ATOM 517 O O . LEU A 1 71 ? -10.069 -19.091 -32.793 1.00 32.08 459 LEU A O 1
ATOM 522 N N . ASP A 1 72 ? -10.028 -21.318 -33.327 1.00 35.46 460 ASP A N 1
ATOM 523 C CA . ASP A 1 72 ? -9.604 -21.264 -34.755 1.00 37.25 460 ASP A CA 1
ATOM 524 C C . ASP A 1 72 ? -10.865 -21.351 -35.615 1.00 33.83 460 ASP A C 1
ATOM 525 O O . ASP A 1 72 ? -11.940 -21.487 -35.044 1.00 34.84 460 ASP A O 1
ATOM 529 N N . GLY A 1 73 ? -10.728 -21.274 -36.935 1.00 33.60 461 GLY A N 1
ATOM 530 C CA . GLY A 1 73 ? -11.787 -21.657 -37.888 1.00 33.38 461 GLY A CA 1
ATOM 531 C C . GLY A 1 73 ? -12.771 -20.534 -38.163 1.00 32.35 461 GLY A C 1
ATOM 532 O O . GLY A 1 73 ? -13.866 -20.830 -38.687 1.00 33.29 461 GLY A O 1
ATOM 533 N N . ILE A 1 74 ? -12.419 -19.292 -37.837 1.00 30.29 462 ILE A N 1
ATOM 534 C CA . ILE A 1 74 ? -13.274 -18.113 -38.160 1.00 31.01 462 ILE A CA 1
ATOM 535 C C . ILE A 1 74 ? -13.139 -17.835 -39.661 1.00 31.56 462 ILE A C 1
ATOM 536 O O . ILE A 1 74 ? -12.035 -17.529 -40.127 1.00 30.96 462 ILE A O 1
ATOM 541 N N . ASN A 1 75 ? -14.247 -17.921 -40.387 1.00 33.29 463 ASN A N 1
ATOM 542 C CA . ASN A 1 75 ? -14.248 -17.792 -41.860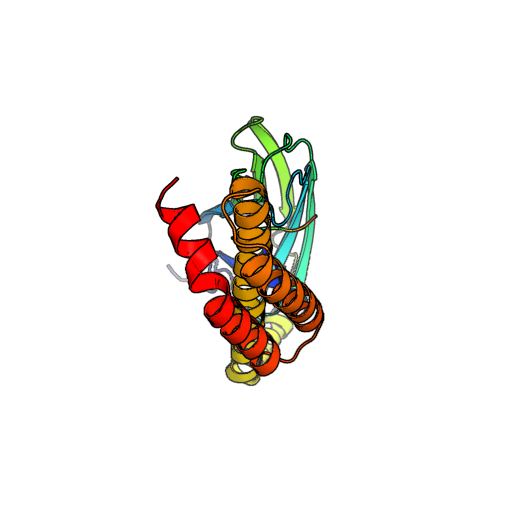 1.00 34.37 463 ASN A CA 1
ATOM 543 C C . ASN A 1 75 ? -13.996 -16.327 -42.183 1.00 34.52 463 ASN A C 1
ATOM 544 O O . ASN A 1 75 ? -14.349 -15.437 -41.417 1.00 34.27 463 ASN A O 1
ATOM 549 N N . PRO A 1 76 ? -13.295 -16.041 -43.295 1.00 34.62 464 PRO A N 1
ATOM 550 C CA . PRO A 1 76 ? -12.991 -14.663 -43.670 1.00 33.16 464 PRO A CA 1
ATOM 551 C C . PRO A 1 76 ? -14.220 -13.766 -43.489 1.00 31.96 464 PRO A C 1
ATOM 552 O O . PRO A 1 76 ? -15.279 -14.146 -43.909 1.00 33.63 464 PRO A O 1
ATOM 556 N N . ALA A 1 77 ? -14.056 -12.611 -42.856 1.00 32.52 465 ALA A N 1
ATOM 557 C CA . ALA A 1 77 ? -15.108 -11.579 -42.743 1.00 30.85 465 ALA A CA 1
ATOM 558 C C . ALA A 1 77 ? -14.455 -10.246 -42.423 1.00 28.14 465 ALA A C 1
ATOM 559 O O . ALA A 1 77 ? -13.343 -10.218 -41.913 1.00 28.51 465 ALA A O 1
ATOM 561 N N . PRO A 1 78 ? -15.134 -9.113 -42.697 1.00 27.69 466 PRO A N 1
ATOM 562 C CA . PRO A 1 78 ? -14.731 -7.834 -42.129 1.00 28.84 466 PRO A CA 1
ATOM 563 C C . PRO A 1 78 ? -14.689 -7.962 -40.605 1.00 29.42 466 PRO A C 1
ATOM 564 O O . PRO A 1 78 ? -15.445 -8.752 -40.061 1.00 32.27 466 PRO A O 1
ATOM 568 N N . ARG A 1 79 ? -13.811 -7.203 -39.957 1.00 27.99 467 ARG A N 1
ATOM 569 C CA . ARG A 1 79 ? -13.760 -7.122 -38.478 1.00 28.15 467 ARG A CA 1
ATOM 570 C C . ARG A 1 79 ? -15.122 -6.638 -37.949 1.00 27.57 467 ARG A C 1
ATOM 571 O O . ARG A 1 79 ? -15.791 -5.820 -38.640 1.00 23.05 467 ARG A O 1
ATOM 579 N N . GLY A 1 80 ? -15.517 -7.133 -36.771 1.00 26.04 468 GLY A N 1
ATOM 580 C CA . GLY A 1 80 ? -16.699 -6.638 -36.036 1.00 26.48 468 GLY A CA 1
ATOM 581 C C . GLY A 1 80 ? -17.984 -7.312 -36.483 1.00 25.35 468 GLY A C 1
ATOM 582 O O . GLY A 1 80 ? -19.060 -6.947 -35.974 1.00 25.32 468 GLY A O 1
ATOM 583 N N . MET A 1 81 ? -17.875 -8.239 -37.430 1.00 24.69 469 MET A N 1
ATOM 584 C CA . MET A 1 81 ? -19.016 -8.947 -38.043 1.00 23.79 469 MET A CA 1
ATOM 585 C C . MET A 1 81 ? -19.152 -10.348 -37.458 1.00 22.73 469 MET A C 1
ATOM 586 O O . MET A 1 81 ? -20.267 -10.770 -37.190 1.00 23.24 469 MET A O 1
ATOM 591 N N . PRO A 1 82 ? -18.079 -11.154 -37.276 1.00 22.55 470 PRO A N 1
ATOM 592 C CA . PRO A 1 82 ? -18.224 -12.448 -36.605 1.00 22.54 470 PRO A CA 1
ATOM 593 C C . PRO A 1 82 ? -18.779 -12.331 -35.181 1.00 24.14 470 PRO A C 1
ATOM 594 O O . PRO A 1 82 ? -18.473 -11.373 -34.493 1.00 26.11 470 PRO A O 1
ATOM 598 N N . GLN A 1 83 ? -19.587 -13.311 -34.786 1.00 25.56 471 GLN A N 1
ATOM 599 C CA . GLN A 1 83 ? -20.204 -13.428 -33.442 1.00 26.37 471 GLN A CA 1
ATOM 600 C C . GLN A 1 83 ? -19.459 -14.526 -32.691 1.00 26.03 471 GLN A C 1
ATOM 601 O O . GLN A 1 83 ? -19.649 -15.717 -33.030 1.00 26.30 471 GLN A O 1
ATOM 607 N N . ILE A 1 84 ? -18.621 -14.145 -31.734 1.00 24.63 472 ILE A N 1
ATOM 608 C CA . ILE A 1 84 ? -17.961 -15.111 -30.819 1.00 23.87 472 ILE A CA 1
ATOM 609 C C . ILE A 1 84 ? -18.630 -14.946 -29.462 1.00 24.96 472 ILE A C 1
ATOM 610 O O . ILE A 1 84 ? -18.466 -13.871 -28.843 1.00 25.84 472 ILE A O 1
ATOM 615 N N . GLU A 1 85 ? -19.421 -15.936 -29.062 1.00 25.47 473 GLU A N 1
ATOM 616 C CA . GLU A 1 85 ? -20.128 -15.932 -27.765 1.00 26.97 473 GLU A CA 1
ATOM 617 C C . GLU A 1 85 ? -19.175 -16.535 -26.740 1.00 26.35 473 GLU A C 1
ATOM 618 O O . GLU A 1 85 ? -18.678 -17.657 -26.962 1.00 27.59 473 GLU A O 1
ATOM 624 N N . VAL A 1 86 ? -18.913 -15.793 -25.673 1.00 24.85 474 VAL A N 1
ATOM 625 C CA . VAL A 1 86 ? -18.051 -16.250 -24.554 1.00 24.25 474 VAL A CA 1
ATOM 626 C C . VAL A 1 86 ? -18.951 -16.522 -23.356 1.00 23.08 474 VAL A C 1
ATOM 627 O O . VAL A 1 86 ? -19.723 -15.636 -23.006 1.00 22.84 474 VAL A O 1
ATOM 631 N N . THR A 1 87 ? -18.850 -17.701 -22.750 1.00 23.67 475 THR A N 1
ATOM 632 C CA . THR A 1 87 ? -19.678 -18.087 -21.584 1.00 23.96 475 THR A CA 1
ATOM 633 C C . THR A 1 87 ? -18.764 -18.425 -20.408 1.00 24.00 475 THR A C 1
ATOM 634 O O . THR A 1 87 ? -17.962 -19.367 -20.538 1.00 24.56 475 THR A O 1
ATOM 638 N N . PHE A 1 88 ? -18.893 -17.684 -19.311 1.00 22.94 476 PHE A N 1
ATOM 639 C CA . PHE A 1 88 ? -18.335 -18.044 -17.988 1.00 24.08 476 PHE A CA 1
ATOM 640 C C . PHE A 1 88 ? -19.433 -18.715 -17.181 1.00 26.47 476 PHE A C 1
ATOM 641 O O . PHE A 1 88 ? -20.483 -18.078 -16.966 1.00 24.97 476 PHE A O 1
ATOM 649 N N . ASP A 1 89 ? -19.158 -19.947 -16.757 1.00 29.55 477 ASP A N 1
ATOM 650 C CA . ASP A 1 89 ? -20.059 -20.808 -15.957 1.00 32.74 477 ASP A CA 1
ATOM 651 C C . ASP A 1 89 ? -19.268 -21.327 -14.754 1.00 32.33 477 ASP A C 1
ATOM 652 O O . ASP A 1 89 ? -18.343 -22.129 -14.982 1.00 31.80 477 ASP A O 1
ATOM 657 N N . ILE A 1 90 ? -19.602 -20.859 -13.546 1.00 32.38 478 ILE A N 1
ATOM 658 C CA . ILE A 1 90 ? -19.109 -21.422 -12.249 1.00 34.90 478 ILE A CA 1
ATOM 659 C C . ILE A 1 90 ? -20.207 -22.308 -11.644 1.00 37.49 478 ILE A C 1
ATOM 660 O O . ILE A 1 90 ? -21.342 -21.804 -11.457 1.00 32.53 478 ILE A O 1
ATOM 665 N N . ASP A 1 91 ? -19.865 -23.572 -11.354 1.00 42.22 479 ASP A N 1
ATOM 666 C CA . ASP A 1 91 ? -20.792 -24.624 -10.844 1.00 43.60 479 ASP A CA 1
ATOM 667 C C . ASP A 1 91 ? -20.757 -24.641 -9.303 1.00 42.43 479 ASP A C 1
ATOM 668 O O . ASP A 1 91 ? -19.966 -23.875 -8.707 1.00 40.15 479 ASP A O 1
ATOM 673 N N . ALA A 1 92 ? -21.593 -25.484 -8.687 1.00 44.16 480 ALA A N 1
ATOM 674 C CA . ALA A 1 92 ? -21.714 -25.671 -7.220 1.00 43.91 480 ALA A CA 1
ATOM 675 C C . ALA A 1 92 ? -20.356 -26.038 -6.607 1.00 45.76 480 ALA A C 1
ATOM 676 O O . ALA A 1 92 ? -20.095 -25.594 -5.497 1.00 52.78 480 ALA A O 1
ATOM 677 N N . ASP A 1 93 ? -19.512 -26.794 -7.315 1.00 47.19 481 ASP A N 1
ATOM 678 C CA . ASP A 1 93 ? -18.198 -27.281 -6.807 1.00 48.12 481 ASP A CA 1
ATOM 679 C C . ASP A 1 93 ? -17.121 -26.181 -6.909 1.00 48.24 481 ASP A C 1
ATOM 680 O O . ASP A 1 93 ? -15.956 -26.437 -6.478 1.00 45.94 481 ASP A O 1
ATOM 685 N N . GLY A 1 94 ? -17.474 -25.009 -7.455 1.00 45.27 482 GLY A N 1
ATOM 686 C CA . GLY A 1 94 ? -16.582 -23.838 -7.576 1.00 41.45 482 GLY A CA 1
ATOM 687 C C . GLY A 1 94 ? -15.699 -23.876 -8.821 1.00 41.11 482 GLY A C 1
ATOM 688 O O . GLY A 1 94 ? -14.755 -23.058 -8.881 1.00 37.65 482 GLY A O 1
ATOM 689 N N . ILE A 1 95 ? -15.978 -24.764 -9.789 1.00 41.16 483 ILE A N 1
ATOM 690 C CA . ILE A 1 95 ? -15.202 -24.881 -11.068 1.00 40.29 483 ILE A CA 1
ATOM 691 C C . ILE A 1 95 ? -15.728 -23.856 -12.091 1.00 36.57 483 ILE A C 1
ATOM 692 O O . ILE A 1 95 ? -16.962 -23.764 -12.278 1.00 36.23 483 ILE A O 1
ATOM 697 N N . LEU A 1 96 ? -14.809 -23.128 -12.734 1.00 34.30 484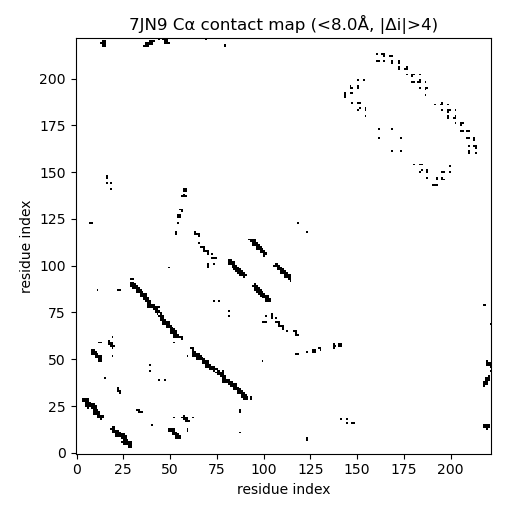 LEU A N 1
ATOM 698 C CA . LEU A 1 96 ? -15.094 -22.154 -13.822 1.00 33.41 484 LEU A CA 1
ATOM 699 C C . LEU A 1 96 ? -14.882 -22.839 -15.178 1.00 33.35 484 LEU A C 1
ATOM 700 O O . LEU A 1 96 ? -13.758 -23.339 -15.468 1.00 32.11 484 LEU A O 1
ATOM 705 N N . HIS A 1 97 ? -15.936 -22.868 -15.980 1.00 32.68 485 HIS A N 1
ATOM 706 C CA . HIS A 1 97 ? -15.876 -23.279 -17.402 1.00 32.34 485 HIS A CA 1
ATOM 707 C C . HIS A 1 97 ? -16.019 -22.019 -18.251 1.00 30.02 485 HIS A C 1
ATOM 708 O O . HIS A 1 97 ? -17.015 -21.302 -18.085 1.00 30.08 485 HIS A O 1
ATOM 715 N N . VAL A 1 98 ? -15.021 -21.739 -19.078 1.00 29.94 486 VAL A N 1
ATOM 716 C CA . VAL A 1 98 ? -15.106 -20.676 -20.115 1.00 27.76 486 VAL A CA 1
ATOM 717 C C . VAL A 1 98 ? -15.153 -21.370 -21.470 1.00 27.96 486 VAL A C 1
ATOM 718 O O . VAL A 1 98 ? -14.289 -22.203 -21.745 1.00 28.52 486 VAL A O 1
ATOM 722 N N . SER A 1 99 ? -16.198 -21.080 -22.231 1.00 29.42 487 SER A N 1
ATOM 723 C CA . SER A 1 99 ? -16.399 -21.514 -23.628 1.00 30.17 487 SER A CA 1
ATOM 724 C C . SER A 1 99 ? -16.375 -20.273 -24.517 1.00 28.47 487 SER A C 1
ATOM 725 O O . SER A 1 99 ? -16.894 -19.239 -24.067 1.00 25.55 487 SER A O 1
ATOM 728 N N . ALA A 1 100 ? -15.768 -20.387 -25.702 1.00 27.67 488 ALA A N 1
ATOM 729 C CA . ALA A 1 100 ? -15.928 -19.463 -26.843 1.00 28.09 488 ALA A CA 1
ATOM 730 C C . ALA A 1 100 ? -16.549 -20.253 -27.992 1.00 30.59 488 ALA A C 1
ATOM 731 O O . ALA A 1 100 ? -16.069 -21.389 -28.252 1.00 32.64 488 ALA A O 1
ATOM 733 N N . LYS A 1 101 ? -17.555 -19.685 -28.663 1.00 29.78 489 LYS A N 1
ATOM 734 C CA . LYS A 1 101 ? -18.285 -20.379 -29.748 1.00 29.39 489 LYS A CA 1
ATOM 735 C C . LYS A 1 101 ? -18.513 -19.410 -30.911 1.00 29.23 489 LYS A C 1
ATOM 736 O O . LYS A 1 101 ? -19.143 -18.374 -30.701 1.00 30.14 489 LYS A O 1
ATOM 742 N N . ASP A 1 102 ? -18.029 -19.784 -32.096 1.00 29.27 490 ASP A N 1
ATOM 743 C CA . ASP A 1 102 ? -18.322 -19.139 -33.402 1.00 30.43 490 ASP A CA 1
ATOM 744 C C . ASP A 1 102 ? -19.776 -19.472 -33.772 1.00 32.13 490 ASP A C 1
ATOM 745 O O . ASP A 1 102 ? -20.068 -20.630 -34.149 1.00 32.44 490 ASP A O 1
ATOM 750 N N . LYS A 1 103 ? -20.663 -18.487 -33.650 1.00 33.84 491 LYS A N 1
ATOM 751 C CA . LYS A 1 103 ? -22.118 -18.658 -33.875 1.00 34.41 491 LYS A CA 1
ATOM 752 C C . LYS A 1 103 ? -22.373 -18.922 -35.363 1.00 34.28 491 LYS A C 1
ATOM 753 O O . LYS A 1 103 ? -23.484 -19.370 -35.657 1.00 34.16 491 LYS A O 1
ATOM 759 N N . ASN A 1 104 ? -21.386 -18.700 -36.246 1.00 35.20 492 ASN A N 1
ATOM 760 C CA . ASN A 1 104 ? -21.453 -19.050 -37.697 1.00 37.93 492 ASN A CA 1
ATOM 761 C C . ASN A 1 104 ? -21.072 -20.519 -37.904 1.00 39.97 492 ASN A C 1
ATOM 762 O O . ASN A 1 104 ? -21.919 -21.260 -38.382 1.00 42.34 492 ASN A O 1
ATOM 767 N N . SER A 1 105 ? -19.840 -20.911 -37.561 1.00 42.81 493 SER A N 1
ATOM 768 C CA . SER A 1 105 ? -19.266 -22.242 -37.888 1.00 41.07 493 SER A CA 1
ATOM 769 C C . SER A 1 105 ? -19.750 -23.311 -36.900 1.00 39.86 493 SER A C 1
ATOM 770 O O . SER A 1 105 ? -19.517 -24.491 -37.184 1.00 40.51 493 SER A O 1
ATOM 773 N N . GLY A 1 106 ? -20.378 -22.930 -35.782 1.00 37.33 494 GLY A N 1
ATOM 774 C CA . GLY A 1 106 ? -20.752 -23.876 -34.706 1.00 36.95 494 GLY A CA 1
ATOM 775 C C . GLY A 1 106 ? -19.577 -24.290 -33.812 1.00 34.12 494 GLY A C 1
ATOM 776 O O . GLY A 1 106 ? -19.823 -24.921 -32.765 1.00 32.89 494 GLY A O 1
ATOM 777 N N . LYS A 1 107 ? -18.347 -23.921 -34.172 1.00 33.72 495 LYS A N 1
ATOM 778 C CA . LYS A 1 107 ? -17.088 -24.400 -33.531 1.00 35.53 495 LYS A CA 1
ATOM 779 C C . LYS A 1 107 ? -16.979 -23.850 -32.089 1.00 37.24 495 LYS A C 1
ATOM 780 O O . LYS A 1 107 ? -17.538 -22.760 -31.787 1.00 34.89 495 LYS A O 1
ATOM 784 N N . GLU A 1 108 ? -16.298 -24.583 -31.204 1.00 36.21 496 GLU A N 1
ATOM 785 C CA . GLU A 1 108 ? -16.265 -24.265 -29.752 1.00 37.30 496 GLU A CA 1
ATOM 786 C C . GLU A 1 108 ? -14.958 -24.757 -29.125 1.00 33.43 496 GLU A C 1
ATOM 787 O O . GLU A 1 108 ? -14.545 -25.889 -29.421 1.00 31.35 496 GLU A O 1
ATOM 793 N N . GLN A 1 109 ? -14.327 -23.920 -28.299 1.00 30.52 497 GLN A N 1
ATOM 794 C CA . GLN A 1 109 ? -13.223 -24.346 -27.409 1.00 29.38 497 GLN A CA 1
ATOM 795 C C . GLN A 1 109 ? -13.492 -23.820 -25.997 1.00 28.63 497 GLN A C 1
ATOM 796 O O . GLN A 1 109 ? -13.933 -22.654 -25.846 1.00 26.90 497 GLN A O 1
ATOM 802 N N . LYS A 1 110 ? -13.182 -24.669 -25.022 1.00 28.89 498 LYS A N 1
ATOM 803 C CA . LYS A 1 110 ? -13.367 -24.452 -23.573 1.00 29.42 498 LYS A CA 1
ATOM 804 C C . LYS A 1 110 ? -12.003 -24.486 -22.895 1.00 30.14 498 LYS A C 1
ATOM 805 O O . LYS A 1 110 ? -11.053 -25.067 -23.447 1.00 28.15 498 LYS A O 1
ATOM 811 N N . ILE A 1 111 ? -11.927 -23.843 -21.735 1.00 30.95 499 ILE A N 1
ATOM 812 C CA . ILE A 1 111 ? -10.885 -24.091 -20.703 1.00 28.84 499 ILE A CA 1
ATOM 813 C C . ILE A 1 111 ? -11.623 -24.310 -19.381 1.00 28.91 499 ILE A C 1
ATOM 814 O O . ILE A 1 111 ? -12.727 -23.721 -19.187 1.00 29.72 499 ILE A O 1
ATOM 819 N N . THR A 1 112 ? -11.081 -25.180 -18.538 1.00 27.26 500 THR A N 1
ATOM 820 C CA . THR A 1 112 ? -11.658 -25.495 -17.213 1.00 28.89 500 THR A CA 1
ATOM 821 C C . THR A 1 112 ? -10.601 -25.100 -16.183 1.00 28.89 500 THR A C 1
ATOM 822 O O . THR A 1 112 ? -9.392 -25.370 -16.401 1.00 28.32 500 THR A O 1
ATOM 826 N N . ILE A 1 113 ? -11.043 -24.408 -15.145 1.00 29.69 501 ILE A N 1
ATOM 827 C CA . ILE A 1 113 ? -10.147 -23.760 -14.152 1.00 31.40 501 ILE A CA 1
ATOM 828 C C . ILE A 1 113 ? -10.610 -24.169 -12.753 1.00 32.00 501 ILE A C 1
ATOM 829 O O . ILE A 1 113 ? -11.697 -23.755 -12.343 1.00 29.27 501 ILE A O 1
ATOM 834 N N . LYS A 1 114 ? -9.809 -25.013 -12.105 1.00 37.74 502 LYS A N 1
ATOM 835 C CA . LYS A 1 114 ? -10.010 -25.518 -10.723 1.00 42.44 502 LYS A CA 1
ATOM 836 C C . LYS A 1 114 ? -10.527 -24.372 -9.855 1.00 43.30 502 LYS A C 1
ATOM 837 O O . LYS A 1 114 ? -10.050 -23.230 -10.051 1.00 39.76 502 LYS A O 1
ATOM 842 N N . ALA A 1 115 ? -11.433 -24.694 -8.921 1.00 44.04 503 ALA A N 1
ATOM 843 C CA . ALA A 1 115 ? -11.919 -23.810 -7.834 1.00 39.71 503 ALA A CA 1
ATOM 844 C C . ALA A 1 115 ? -10.728 -23.151 -7.121 1.00 40.09 503 ALA A C 1
ATOM 845 O O . ALA A 1 115 ? -10.902 -22.034 -6.596 1.00 37.77 503 ALA A O 1
ATOM 847 N N . SER A 1 116 ? -9.567 -23.816 -7.122 1.00 38.59 504 SER A N 1
ATOM 848 C CA . SER A 1 116 ? -8.393 -23.500 -6.271 1.00 40.50 504 SER A CA 1
ATOM 849 C C . SER A 1 116 ? -7.472 -22.501 -6.972 1.00 40.33 504 SER A C 1
ATOM 850 O O . SER A 1 116 ? -6.636 -21.900 -6.273 1.00 40.65 504 SER A O 1
ATOM 853 N N . SER A 1 117 ? -7.600 -22.363 -8.299 1.00 42.84 505 SER A N 1
ATOM 854 C CA . SER A 1 117 ? -6.789 -21.454 -9.163 1.00 42.20 505 SER A CA 1
ATOM 855 C C . SER A 1 117 ? -7.015 -19.988 -8.771 1.00 40.43 505 SER A C 1
ATOM 856 O O . SER A 1 117 ? -8.026 -19.683 -8.088 1.00 39.29 505 SER A O 1
ATOM 859 N N . GLY A 1 118 ? -6.121 -19.110 -9.224 1.00 37.87 506 GLY A N 1
ATOM 860 C CA . GLY A 1 118 ? -6.230 -17.658 -9.002 1.00 40.82 506 GLY A CA 1
ATOM 861 C C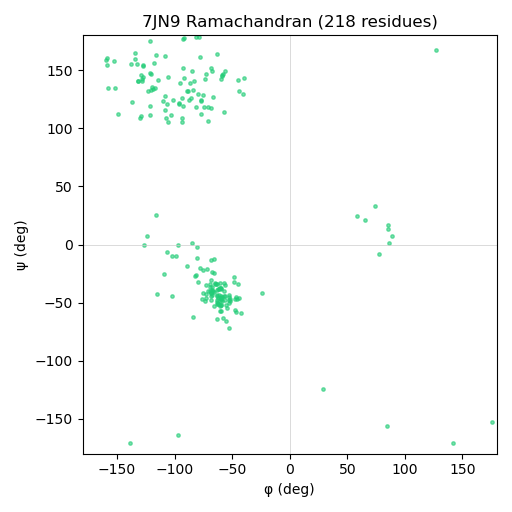 . GLY A 1 118 ? -5.655 -17.232 -7.661 1.00 40.45 506 GLY A C 1
ATOM 862 O O . GLY A 1 118 ? -4.789 -17.935 -7.118 1.00 40.42 506 GLY A O 1
ATOM 863 N N . LEU A 1 119 ? -6.109 -16.093 -7.151 1.00 42.60 507 LEU A N 1
ATOM 864 C CA . LEU A 1 119 ? -5.424 -15.365 -6.057 1.00 42.83 507 LEU A CA 1
ATOM 865 C C . LEU A 1 119 ? -5.915 -15.929 -4.720 1.00 43.39 507 LEU A C 1
ATOM 866 O O . LEU A 1 119 ? -7.114 -16.242 -4.618 1.00 43.58 507 LEU A O 1
ATOM 871 N N . ASN A 1 120 ? -4.996 -16.105 -3.765 1.00 47.87 508 ASN A N 1
ATOM 872 C CA . ASN A 1 120 ? -5.290 -16.499 -2.359 1.00 50.92 508 ASN A CA 1
ATOM 873 C C . ASN A 1 120 ? -5.780 -15.269 -1.584 1.00 49.82 508 ASN A C 1
ATOM 874 O O . ASN A 1 120 ? -5.734 -14.145 -2.138 1.00 43.91 508 ASN A O 1
ATOM 879 N N . GLU A 1 121 ? -6.120 -15.477 -0.310 1.00 51.44 509 GLU A N 1
ATOM 880 C CA . GLU A 1 121 ? -6.927 -14.543 0.515 1.00 53.10 509 GLU A CA 1
ATOM 881 C C . GLU A 1 121 ? -6.178 -13.218 0.682 1.00 52.04 509 GLU A C 1
ATOM 882 O O . GLU A 1 121 ? -6.821 -12.174 0.508 1.00 53.35 509 GLU A O 1
ATOM 888 N N . ASP A 1 122 ? -4.874 -13.246 0.965 1.00 56.02 510 ASP A N 1
ATOM 889 C CA . ASP A 1 122 ? -4.019 -12.024 0.970 1.00 54.45 510 ASP A CA 1
ATOM 890 C C . ASP A 1 122 ? -4.188 -11.298 -0.367 1.00 50.98 510 ASP A C 1
ATOM 891 O O . ASP A 1 122 ? -4.876 -10.249 -0.408 1.00 52.78 510 ASP A O 1
ATOM 896 N N . GLU A 1 123 ? -3.622 -11.892 -1.418 1.00 44.27 511 GLU A N 1
ATOM 897 C CA . GLU A 1 123 ? -3.517 -11.321 -2.783 1.00 42.15 511 GLU A CA 1
ATOM 898 C C . GLU A 1 123 ? -4.841 -10.686 -3.211 1.00 37.45 511 GLU A C 1
ATOM 899 O O . GLU A 1 123 ? -4.796 -9.704 -3.948 1.00 37.20 511 GLU A O 1
ATOM 905 N N . ILE A 1 124 ? -5.976 -11.237 -2.788 1.00 37.11 512 ILE A N 1
ATOM 906 C CA . ILE A 1 124 ? -7.312 -10.656 -3.093 1.00 36.54 512 ILE A CA 1
ATOM 907 C C . ILE A 1 124 ? -7.373 -9.283 -2.442 1.00 40.54 512 ILE A C 1
ATOM 908 O O . ILE A 1 124 ? -7.482 -8.285 -3.192 1.00 39.68 512 ILE A O 1
ATOM 913 N N . GLN A 1 125 ? -7.305 -9.268 -1.105 1.00 43.23 513 GLN A N 1
ATOM 914 C CA . GLN A 1 125 ? -7.271 -8.042 -0.264 1.00 45.07 513 GLN A CA 1
ATOM 915 C C . GLN A 1 125 ? -6.236 -7.068 -0.867 1.00 45.01 513 GLN A C 1
ATOM 916 O O . GLN A 1 125 ? -6.559 -5.880 -1.055 1.00 43.22 513 GLN A O 1
ATOM 918 N N . LYS A 1 126 ? -5.057 -7.560 -1.243 1.00 44.43 514 LYS A N 1
ATOM 919 C CA . LYS A 1 126 ? -4.010 -6.751 -1.919 1.00 43.97 514 LYS A CA 1
ATOM 920 C C . LYS A 1 126 ? -4.599 -6.160 -3.206 1.00 43.07 514 LYS A C 1
ATOM 921 O O . LYS A 1 126 ? -4.729 -4.933 -3.284 1.00 44.68 514 LYS A O 1
ATOM 927 N N . MET A 1 127 ? -4.980 -7.020 -4.155 1.00 40.40 515 MET A N 1
ATOM 928 C CA . MET A 1 127 ? -5.606 -6.660 -5.458 1.00 38.82 515 MET A CA 1
ATOM 929 C C . MET A 1 127 ? -6.681 -5.591 -5.253 1.00 37.88 515 MET A C 1
ATOM 930 O O . MET A 1 127 ? -6.710 -4.648 -6.044 1.00 36.45 515 MET A O 1
ATOM 935 N N . VAL A 1 128 ? -7.556 -5.753 -4.261 1.00 39.81 516 VAL A N 1
ATOM 936 C CA . VAL A 1 128 ? -8.652 -4.777 -3.983 1.00 43.54 516 VAL A CA 1
ATOM 937 C C . VAL A 1 128 ? -8.020 -3.405 -3.682 1.00 45.31 516 VAL A C 1
ATOM 938 O O . VAL A 1 128 ? -8.499 -2.391 -4.245 1.00 43.15 516 VAL A O 1
ATOM 942 N N . ARG A 1 129 ? -6.986 -3.372 -2.832 1.00 51.59 517 ARG A N 1
ATOM 943 C CA . ARG A 1 129 ? -6.321 -2.118 -2.372 1.00 55.38 517 ARG A CA 1
ATOM 944 C C . ARG A 1 129 ? -5.783 -1.375 -3.596 1.00 53.21 517 ARG A C 1
ATOM 945 O O . ARG A 1 129 ? -6.009 -0.155 -3.687 1.00 53.93 517 ARG A O 1
ATOM 953 N N . ASP A 1 130 ? -5.136 -2.099 -4.511 1.00 48.90 518 ASP A N 1
ATOM 954 C CA . ASP A 1 130 ? -4.588 -1.544 -5.776 1.00 49.33 518 ASP A CA 1
ATOM 955 C C . ASP A 1 130 ? -5.719 -0.966 -6.638 1.00 47.24 518 ASP A C 1
ATOM 956 O O . ASP A 1 130 ? -5.531 0.121 -7.192 1.00 44.99 518 ASP A O 1
ATOM 961 N N . ALA A 1 131 ? -6.846 -1.661 -6.765 1.00 47.17 519 ALA A N 1
ATOM 962 C CA . ALA A 1 131 ? -7.997 -1.178 -7.558 1.00 47.53 519 ALA A CA 1
ATOM 963 C C . ALA A 1 131 ? -8.397 0.201 -7.035 1.00 48.88 519 ALA A C 1
ATOM 964 O O . ALA A 1 131 ? -8.498 1.129 -7.864 1.00 46.60 519 ALA A O 1
ATOM 966 N N . GLU A 1 132 ? -8.608 0.327 -5.717 1.00 49.11 520 GLU A N 1
ATOM 967 C CA . GLU A 1 132 ? -9.069 1.593 -5.071 1.00 45.95 520 GLU A CA 1
ATOM 968 C C . GLU A 1 132 ? -7.965 2.649 -5.218 1.00 43.14 520 GLU A C 1
ATOM 969 O O . GLU A 1 132 ? -8.291 3.789 -5.566 1.00 43.65 520 GLU A O 1
ATOM 971 N N . ALA A 1 133 ? -6.704 2.251 -5.039 1.00 42.75 521 ALA A N 1
ATOM 972 C CA . ALA A 1 133 ? -5.498 3.118 -5.115 1.00 44.31 521 ALA A CA 1
ATOM 973 C C . ALA A 1 133 ? -5.294 3.667 -6.538 1.00 45.58 521 ALA A C 1
ATOM 974 O O . ALA A 1 133 ? -4.760 4.801 -6.674 1.00 45.73 521 ALA A O 1
ATOM 976 N N . ASN A 1 134 ? -5.667 2.901 -7.564 1.00 42.99 522 ASN A N 1
ATOM 977 C CA . ASN A 1 134 ? -5.319 3.208 -8.974 1.00 43.51 522 ASN A CA 1
ATOM 978 C C . ASN A 1 134 ? -6.593 3.492 -9.771 1.00 43.97 522 ASN A C 1
ATOM 979 O O . ASN A 1 134 ? -6.556 3.332 -11.004 1.00 46.76 522 ASN A O 1
ATOM 984 N N . ALA A 1 135 ? -7.667 3.930 -9.109 1.00 44.86 523 ALA A N 1
ATOM 985 C CA . ALA A 1 135 ? -8.971 4.213 -9.758 1.00 45.49 523 ALA A CA 1
ATOM 986 C C . ALA A 1 135 ? -8.757 5.289 -10.815 1.00 45.45 523 ALA A C 1
ATOM 987 O O . ALA A 1 135 ? -9.282 5.145 -11.933 1.00 47.07 523 ALA A O 1
ATOM 989 N N . GLU A 1 136 ? -7.999 6.317 -10.447 1.00 45.94 524 GLU A N 1
ATOM 990 C CA . GLU A 1 136 ? -7.654 7.458 -11.331 1.00 48.32 524 GLU A CA 1
ATOM 991 C C . GLU A 1 136 ? -6.884 6.915 -12.545 1.00 42.01 524 GLU A C 1
ATOM 992 O O . GLU A 1 136 ? -7.313 7.165 -13.681 1.00 38.87 524 GLU A O 1
ATOM 998 N N . ALA A 1 137 ? -5.775 6.219 -12.306 1.00 36.05 525 ALA A N 1
ATOM 999 C CA . ALA A 1 137 ? -4.818 5.821 -13.355 1.00 36.39 525 ALA A CA 1
ATOM 1000 C C . ALA A 1 137 ? -5.530 4.889 -14.333 1.00 36.06 525 ALA A C 1
ATOM 1001 O O . ALA A 1 137 ? -5.454 5.131 -15.549 1.00 36.69 525 ALA A O 1
ATOM 1003 N N . ASP A 1 138 ? -6.230 3.893 -13.799 1.00 33.76 526 ASP A N 1
ATOM 1004 C CA . ASP A 1 138 ? -6.987 2.891 -14.584 1.00 32.32 526 ASP A CA 1
ATOM 1005 C C . ASP A 1 138 ? -8.034 3.610 -15.428 1.00 34.45 526 ASP A C 1
ATOM 1006 O O . ASP A 1 138 ? -8.246 3.206 -16.587 1.00 35.58 526 ASP A O 1
ATOM 1011 N N . ARG A 1 139 ? -8.651 4.647 -14.874 1.00 36.91 527 ARG A N 1
ATOM 1012 C CA . ARG A 1 139 ? -9.658 5.450 -15.603 1.00 39.87 527 ARG A CA 1
ATOM 1013 C C . ARG A 1 139 ? -8.956 6.107 -16.800 1.00 39.12 527 ARG A C 1
ATOM 1014 O O . ARG A 1 139 ? -9.457 5.933 -17.924 1.00 42.19 527 ARG A O 1
ATOM 1019 N N . LYS A 1 140 ? -7.802 6.751 -16.586 1.00 38.53 528 LYS A N 1
ATOM 1020 C CA . LYS A 1 140 ? -7.017 7.431 -17.661 1.00 38.27 528 LYS A CA 1
ATOM 1021 C C . LYS A 1 140 ? -6.607 6.399 -18.724 1.00 36.20 528 LYS A C 1
ATOM 1022 O O . LYS A 1 140 ? -6.638 6.740 -19.926 1.00 36.03 528 LYS A O 1
ATOM 1026 N N . PHE A 1 141 ? -6.272 5.175 -18.320 1.00 33.35 529 PHE A N 1
ATOM 1027 C CA . PHE A 1 141 ? -5.873 4.108 -19.263 1.00 34.55 529 PHE A CA 1
ATOM 1028 C C . PHE A 1 141 ? -7.100 3.707 -20.096 1.00 37.38 529 PHE A C 1
ATOM 1029 O O . PHE A 1 141 ? -6.976 3.524 -21.315 1.00 36.09 529 PHE A O 1
ATOM 1037 N N . GLU A 1 142 ? -8.263 3.596 -19.455 1.00 39.63 530 GLU A N 1
ATOM 1038 C CA . GLU A 1 142 ? -9.534 3.261 -20.140 1.00 41.00 530 GLU A CA 1
ATOM 1039 C C . GLU A 1 142 ? -9.777 4.307 -21.231 1.00 40.90 530 GLU A C 1
ATOM 1040 O O . GLU A 1 142 ? -10.133 3.909 -22.365 1.00 40.52 530 GLU A O 1
ATOM 1046 N N . GLU A 1 143 ? -9.563 5.590 -20.919 1.00 37.11 531 GLU A N 1
ATOM 1047 C CA . GLU A 1 143 ? -9.942 6.706 -21.829 1.00 37.69 531 GLU A CA 1
ATOM 1048 C C . GLU A 1 143 ? -9.026 6.689 -23.062 1.00 32.91 531 GLU A C 1
ATOM 1049 O O . GLU A 1 143 ? -9.530 6.949 -24.165 1.00 30.78 531 GLU A O 1
ATOM 1055 N N . LEU A 1 144 ? -7.745 6.357 -22.889 1.00 31.19 532 LEU A N 1
ATOM 1056 C CA . LEU A 1 144 ? -6.759 6.264 -23.999 1.00 32.15 532 LEU A CA 1
ATOM 1057 C C . LEU A 1 144 ? -7.123 5.070 -24.901 1.00 34.41 532 LEU A C 1
ATOM 1058 O O . LEU A 1 144 ? -7.110 5.250 -26.148 1.00 32.81 532 LEU A O 1
ATOM 1063 N N . VAL A 1 145 ? -7.511 3.926 -24.314 1.00 34.54 533 VAL A N 1
ATOM 1064 C CA . VAL A 1 145 ? -7.964 2.721 -25.078 1.00 36.08 533 VAL A CA 1
ATOM 1065 C C . VAL A 1 145 ? -9.184 3.106 -25.914 1.00 34.53 533 VAL A C 1
ATOM 1066 O O . VAL A 1 145 ? -9.194 2.823 -27.127 1.00 41.19 533 VAL A O 1
ATOM 1070 N N . GLN A 1 146 ? -10.182 3.702 -25.275 1.00 33.03 534 GLN A N 1
ATOM 1071 C CA . GLN A 1 146 ? -11.439 4.132 -25.929 1.00 33.94 534 GLN A CA 1
ATOM 1072 C C . GLN A 1 146 ? -11.081 5.077 -27.086 1.00 33.82 534 GLN A C 1
ATOM 1073 O O . GLN A 1 146 ? -11.613 4.861 -28.217 1.00 31.97 534 GLN A O 1
ATOM 1078 N N . THR A 1 147 ? -10.203 6.060 -26.819 1.00 31.21 535 THR A N 1
ATOM 1079 C CA . THR A 1 147 ? -9.751 7.081 -27.798 1.00 32.00 535 THR A CA 1
ATOM 1080 C C . THR A 1 147 ? -9.023 6.358 -28.933 1.00 32.36 535 THR A C 1
ATOM 1081 O O . THR A 1 147 ? -9.383 6.606 -30.112 1.00 29.29 535 THR A O 1
ATOM 1085 N N . ARG A 1 148 ? -8.063 5.486 -28.602 1.00 32.87 536 ARG A N 1
ATOM 1086 C CA . ARG A 1 148 ? -7.344 4.675 -29.617 1.00 35.08 536 ARG A CA 1
ATOM 1087 C C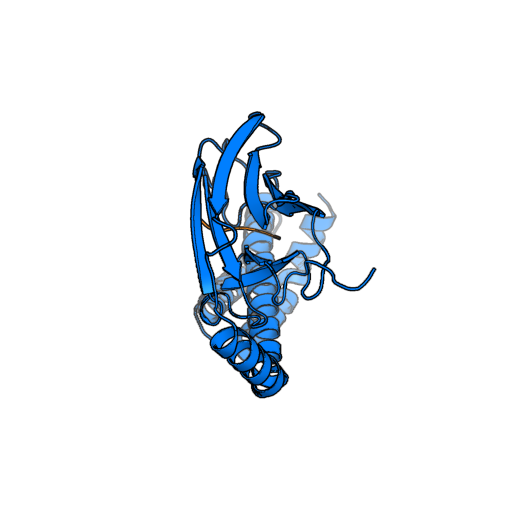 . ARG A 1 148 ? -8.357 3.939 -30.500 1.00 33.83 536 ARG A C 1
ATOM 1088 O O . ARG A 1 148 ? -8.206 4.002 -31.732 1.00 32.61 536 ARG A O 1
ATOM 1096 N N . ASN A 1 149 ? -9.354 3.283 -29.897 1.00 30.78 537 ASN A N 1
ATOM 1097 C CA . ASN A 1 149 ? -10.360 2.479 -30.646 1.00 31.30 537 ASN A CA 1
ATOM 1098 C C . ASN A 1 149 ? -11.275 3.395 -31.466 1.00 29.61 537 ASN A C 1
ATOM 1099 O O . ASN A 1 149 ? -11.697 2.965 -32.549 1.00 29.92 537 ASN A O 1
ATOM 1104 N N . GLN A 1 150 ? -11.592 4.597 -30.988 1.00 31.08 538 GLN A N 1
ATOM 1105 C CA . GLN A 1 150 ? -12.358 5.582 -31.802 1.00 31.52 538 GLN A CA 1
ATOM 1106 C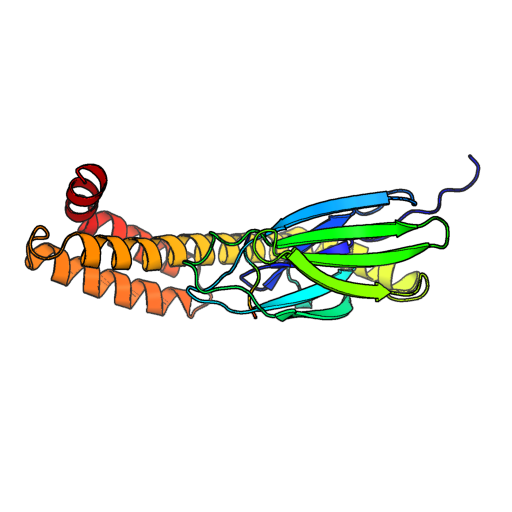 C . GLN A 1 150 ? -11.480 6.037 -32.974 1.00 29.10 538 GLN A C 1
ATOM 1107 O O . GLN A 1 150 ? -11.981 6.099 -34.114 1.00 29.14 538 GLN A O 1
ATOM 1113 N N . GLY A 1 151 ? -10.202 6.310 -32.714 1.00 28.54 539 GLY A N 1
ATOM 1114 C CA . GLY A 1 151 ? -9.241 6.745 -33.741 1.00 27.15 539 GLY A CA 1
ATOM 1115 C C . GLY A 1 151 ? -9.099 5.700 -34.832 1.00 27.22 539 GLY A C 1
ATOM 1116 O O . GLY A 1 151 ? -9.167 6.066 -36.026 1.00 25.02 539 GLY A O 1
ATOM 1117 N N . ASP A 1 152 ? -8.925 4.439 -34.441 1.00 26.74 540 ASP A N 1
ATOM 1118 C CA . ASP A 1 152 ? -8.752 3.318 -35.393 1.00 28.11 540 ASP A CA 1
ATOM 1119 C C . ASP A 1 152 ? -10.052 3.080 -36.173 1.00 26.47 540 ASP A C 1
ATOM 1120 O O . ASP A 1 152 ? -9.947 2.728 -37.350 1.00 25.65 540 ASP A O 1
ATOM 1125 N N . HIS A 1 153 ? -11.232 3.238 -35.566 1.00 25.43 541 HIS A N 1
ATOM 1126 C CA . HIS A 1 153 ? -12.518 3.144 -36.306 1.00 26.91 541 HIS A CA 1
ATOM 1127 C C . HIS A 1 153 ? -12.560 4.226 -37.394 1.00 27.62 541 HIS A C 1
ATOM 1128 O O . HIS A 1 153 ? -12.816 3.899 -38.571 1.00 26.25 541 HIS A O 1
ATOM 1135 N N . LEU A 1 154 ? -12.322 5.480 -37.016 1.00 28.87 542 LEU A N 1
ATOM 1136 C CA . LEU A 1 154 ? -12.203 6.613 -37.974 1.00 28.90 542 LEU A CA 1
ATOM 1137 C C . LEU A 1 154 ? -11.178 6.252 -39.056 1.00 29.11 542 LEU A C 1
ATOM 1138 O O . LEU A 1 154 ? -11.474 6.462 -40.245 1.00 28.25 542 LEU A O 1
ATOM 1143 N N . LEU A 1 155 ? -10.014 5.730 -38.659 1.00 28.21 543 LEU A N 1
ATOM 1144 C CA . LEU A 1 155 ? -8.952 5.327 -39.610 1.00 29.15 543 LEU A CA 1
ATOM 1145 C C . LEU A 1 155 ? -9.533 4.337 -40.630 1.00 29.83 543 LEU A C 1
ATOM 1146 O O . LEU A 1 155 ? -9.645 4.699 -41.818 1.00 32.01 543 LEU A O 1
ATOM 1151 N N . HIS A 1 156 ? -9.925 3.151 -40.170 1.00 30.61 544 HIS A N 1
ATOM 1152 C CA . HIS A 1 156 ? -10.358 1.996 -40.999 1.00 33.45 544 HIS A CA 1
ATOM 1153 C C . HIS A 1 156 ? -11.632 2.329 -41.793 1.00 32.78 544 HIS A C 1
ATOM 1154 O O . HIS A 1 156 ? -11.726 1.883 -42.940 1.00 35.28 544 HIS A O 1
ATOM 1161 N N . SER A 1 157 ? -12.586 3.054 -41.210 1.00 31.57 545 SER A N 1
ATOM 1162 C CA . SER A 1 157 ? -13.844 3.464 -41.888 1.00 30.79 545 SER A CA 1
ATOM 1163 C C . SER A 1 157 ? -13.559 4.465 -43.005 1.00 30.03 545 SER A C 1
ATOM 1164 O O . SER A 1 157 ? -14.224 4.365 -44.050 1.00 31.06 545 SER A O 1
ATOM 1167 N N . THR A 1 158 ? -12.633 5.403 -42.800 1.00 28.68 546 THR A N 1
ATOM 1168 C CA . THR A 1 158 ? -12.311 6.455 -43.796 1.00 28.65 546 THR A CA 1
ATOM 1169 C C . THR A 1 158 ? -11.643 5.804 -45.022 1.00 30.21 546 THR A C 1
ATOM 1170 O O . THR A 1 158 ? -11.984 6.191 -46.144 1.00 28.01 546 THR A O 1
ATOM 1174 N N . ARG A 1 159 ? -10.763 4.819 -44.827 1.00 33.01 547 ARG A N 1
ATOM 1175 C CA . ARG A 1 159 ? -10.058 4.124 -45.939 1.00 35.61 547 ARG A CA 1
ATOM 1176 C C . ARG A 1 159 ? -11.076 3.407 -46.836 1.00 35.94 547 ARG A C 1
ATOM 1177 O O . ARG A 1 159 ? -11.028 3.634 -48.068 1.00 35.19 547 ARG A O 1
ATOM 1185 N N . LYS A 1 160 ? -11.955 2.598 -46.235 1.00 35.30 548 LYS A N 1
ATOM 1186 C CA . LYS A 1 160 ? -13.102 1.916 -46.900 1.00 36.27 548 LYS A CA 1
ATOM 1187 C C . LYS A 1 160 ? -13.847 2.917 -47.786 1.00 34.74 548 LYS A C 1
ATOM 1188 O O . LYS A 1 160 ? -13.935 2.684 -48.991 1.00 34.65 548 LYS A O 1
ATOM 1192 N N . GLN A 1 161 ? -14.334 4.008 -47.192 1.00 35.42 549 GLN A N 1
ATOM 1193 C CA . GLN A 1 161 ? -15.182 5.034 -47.851 1.00 34.23 549 GLN A CA 1
ATOM 1194 C C . GLN A 1 161 ? -14.415 5.659 -49.020 1.00 35.71 549 GLN A C 1
ATOM 1195 O O . GLN A 1 161 ? -15.051 5.943 -50.030 1.00 38.63 549 GLN A O 1
ATOM 1201 N N . VAL A 1 162 ? -13.104 5.864 -48.892 1.00 36.85 550 VAL A N 1
ATOM 1202 C CA . VAL A 1 162 ? -12.234 6.400 -49.983 1.00 39.06 550 VAL A CA 1
ATOM 1203 C C . VAL A 1 162 ? -12.272 5.417 -51.164 1.00 43.34 550 VAL A C 1
ATOM 1204 O O . VAL A 1 162 ? -12.502 5.865 -52.316 1.00 41.06 550 VAL A O 1
ATOM 1208 N N . GLU A 1 163 ? -12.022 4.132 -50.890 1.00 44.65 551 GLU A N 1
ATOM 1209 C CA . GLU A 1 163 ? -12.037 3.045 -51.901 1.00 48.94 551 GLU A CA 1
ATOM 1210 C C . GLU A 1 163 ? -13.428 2.990 -52.553 1.00 49.46 551 GLU A C 1
ATOM 1211 O O . GLU A 1 163 ? -13.518 3.001 -53.787 1.00 50.54 551 GLU A O 1
ATOM 1217 N N . GLU A 1 164 ? -14.478 2.989 -51.741 1.00 51.80 552 GLU A N 1
ATOM 1218 C CA . GLU A 1 164 ? -15.897 2.942 -52.185 1.00 54.96 552 GLU A CA 1
ATOM 1219 C C . GLU A 1 164 ? -16.201 4.172 -53.052 1.00 50.42 552 GLU A C 1
ATOM 1220 O O . GLU A 1 164 ? -16.999 4.044 -53.984 1.00 51.03 552 GLU A O 1
ATOM 1226 N N . ALA A 1 165 ? -15.574 5.316 -52.774 1.00 46.85 553 ALA A N 1
ATOM 1227 C CA . ALA A 1 165 ? -15.871 6.615 -53.431 1.00 46.40 553 ALA A CA 1
ATOM 1228 C C . ALA A 1 165 ? -15.153 6.753 -54.782 1.00 46.89 553 ALA A C 1
ATOM 1229 O O . ALA A 1 165 ? -15.646 7.538 -55.614 1.00 47.25 553 ALA A O 1
ATOM 1231 N N . GLY A 1 166 ? -14.012 6.084 -54.981 1.00 46.20 554 GLY A N 1
ATOM 1232 C CA . GLY A 1 166 ? -13.151 6.279 -56.166 1.00 46.81 554 GLY A CA 1
ATOM 1233 C C . GLY A 1 166 ? -13.264 7.694 -56.730 1.00 49.99 554 GLY A C 1
ATOM 1234 O O . GLY A 1 166 ? -13.103 8.681 -55.961 1.00 49.75 554 GLY A O 1
ATOM 1235 N N . ASP A 1 167 ? -13.608 7.804 -58.016 1.00 50.28 555 ASP A N 1
ATOM 1236 C CA . ASP A 1 167 ? -13.474 9.052 -58.813 1.00 50.64 555 ASP A CA 1
ATOM 1237 C C . ASP A 1 167 ? -14.418 10.146 -58.283 1.00 51.69 555 ASP A C 1
ATOM 1238 O O . ASP A 1 167 ? -14.217 11.308 -58.678 1.00 55.47 555 ASP A O 1
ATOM 1241 N N . LYS A 1 168 ? -15.383 9.826 -57.409 1.00 51.75 556 LYS A N 1
ATOM 1242 C CA . LYS A 1 168 ? -16.340 10.820 -56.836 1.00 53.03 556 LYS A CA 1
ATOM 1243 C C . LYS A 1 168 ? -15.589 11.871 -55.998 1.00 54.46 556 LYS A C 1
ATOM 1244 O O . LYS A 1 168 ? -16.027 13.049 -55.984 1.00 53.95 556 LYS A O 1
ATOM 1250 N N . LEU A 1 169 ? -14.506 11.475 -55.318 1.00 53.04 557 LEU A N 1
ATOM 1251 C CA . LEU A 1 169 ? -13.767 12.340 -54.355 1.00 50.21 557 LEU A CA 1
ATOM 1252 C C . LEU A 1 169 ? -12.810 13.257 -55.117 1.00 43.96 557 LEU A C 1
ATOM 1253 O O . LEU A 1 169 ? -11.915 12.762 -55.796 1.00 40.37 557 LEU A O 1
ATOM 1258 N N . PRO A 1 170 ? -12.962 14.605 -55.039 1.00 43.83 558 PRO A N 1
ATOM 1259 C CA . PRO A 1 170 ? -12.030 15.522 -55.688 1.00 44.67 558 PRO A CA 1
ATOM 1260 C C . PRO A 1 170 ? -10.606 15.260 -55.176 1.00 47.69 558 PRO A C 1
ATOM 1261 O O . PRO A 1 170 ? -10.380 15.475 -54.001 1.00 46.12 558 PRO A O 1
ATOM 1265 N N . ALA A 1 171 ? -9.717 14.787 -56.061 1.00 48.38 559 ALA A N 1
ATOM 1266 C CA . ALA A 1 171 ? -8.266 14.566 -55.839 1.00 50.13 559 ALA A CA 1
ATOM 1267 C C . ALA A 1 171 ? -7.724 15.461 -54.717 1.00 49.77 559 ALA A C 1
ATOM 1268 O O . ALA A 1 171 ? -6.930 14.942 -53.922 1.00 53.06 559 ALA A O 1
ATOM 1269 N N . ASP A 1 172 ? -8.138 16.737 -54.671 1.00 50.86 560 ASP A N 1
ATOM 1270 C CA . ASP A 1 172 ? -7.731 17.770 -53.671 1.00 53.73 560 ASP A CA 1
ATOM 1271 C C . ASP A 1 172 ? -8.156 17.381 -52.244 1.00 56.85 560 ASP A C 1
ATOM 1272 O O . ASP A 1 172 ? -7.392 17.685 -51.284 1.00 52.57 560 ASP A O 1
ATOM 1277 N N . ASP A 1 173 ? -9.348 16.786 -52.097 1.00 54.99 561 ASP A N 1
ATOM 1278 C CA . ASP A 1 173 ? -9.859 16.237 -50.811 1.00 47.76 561 ASP A CA 1
ATOM 1279 C C . ASP A 1 173 ? -9.085 14.948 -50.491 1.00 43.13 561 ASP A C 1
ATOM 1280 O O . ASP A 1 173 ? -8.674 14.781 -49.326 1.00 40.97 561 ASP A O 1
ATOM 1285 N N . LYS A 1 174 ? -8.847 14.093 -51.486 1.00 42.19 562 LYS A N 1
ATOM 1286 C CA . LYS A 1 174 ? -8.070 12.835 -51.311 1.00 45.71 562 LYS A CA 1
ATOM 1287 C C . LYS A 1 174 ? -6.698 13.158 -50.703 1.00 46.98 562 LYS A C 1
ATOM 1288 O O . LYS A 1 174 ? -6.381 12.581 -49.646 1.00 52.03 562 LYS A O 1
ATOM 1294 N N . THR A 1 175 ? -5.921 14.052 -51.324 1.00 42.51 563 THR A N 1
ATOM 1295 C CA . THR A 1 175 ? -4.567 14.464 -50.860 1.00 38.83 563 THR A CA 1
ATOM 1296 C C . THR A 1 175 ? -4.606 14.786 -49.358 1.00 36.90 563 THR A C 1
ATOM 1297 O O . THR A 1 175 ? -3.708 14.325 -48.624 1.00 37.62 563 THR A O 1
ATOM 1301 N N . ALA A 1 176 ? -5.603 15.562 -48.931 1.00 36.40 564 ALA A N 1
ATOM 1302 C CA . ALA A 1 176 ? -5.724 16.144 -47.574 1.00 38.41 564 ALA A CA 1
ATOM 1303 C C . ALA A 1 176 ? -6.094 15.045 -46.569 1.00 39.05 564 ALA A C 1
ATOM 1304 O O . ALA A 1 176 ? -5.487 14.983 -45.476 1.00 38.15 564 ALA A O 1
ATOM 1306 N N . ILE A 1 177 ? -7.067 14.221 -46.952 1.00 38.02 565 ILE A N 1
ATOM 1307 C CA . ILE A 1 177 ? -7.536 13.026 -46.201 1.00 38.78 565 ILE A CA 1
ATOM 1308 C C . ILE A 1 177 ? -6.391 12.006 -46.084 1.00 38.43 565 ILE A C 1
ATOM 1309 O O . ILE A 1 177 ? -6.186 11.498 -44.972 1.00 38.86 565 ILE A O 1
ATOM 1314 N N . GLU A 1 178 ? -5.659 11.714 -47.161 1.00 36.93 566 GLU A N 1
ATOM 1315 C CA . GLU A 1 178 ? -4.604 10.664 -47.136 1.00 39.55 566 GLU A CA 1
ATOM 1316 C C . GLU A 1 178 ? -3.528 11.059 -46.118 1.00 37.24 566 GLU A C 1
ATOM 1317 O O . GLU A 1 178 ? -3.031 10.171 -45.407 1.00 36.90 566 GLU A O 1
ATOM 1323 N N . SER A 1 179 ? -3.200 12.350 -46.050 1.00 36.14 567 SER A N 1
ATOM 1324 C CA . SER A 1 179 ? -2.136 12.915 -45.180 1.00 35.71 567 SER A CA 1
ATOM 1325 C C . SER A 1 179 ? -2.584 12.855 -43.712 1.00 34.00 567 SER A C 1
ATOM 1326 O O . SER A 1 179 ? -1.735 12.559 -42.843 1.00 30.78 567 SER A O 1
ATOM 1329 N N . ALA A 1 180 ? -3.872 13.140 -43.463 1.00 31.53 568 ALA A N 1
ATOM 1330 C CA . ALA A 1 180 ? -4.522 13.089 -42.130 1.00 29.96 568 ALA A CA 1
ATOM 1331 C C . ALA A 1 180 ? -4.567 11.636 -41.646 1.00 26.94 568 ALA A C 1
ATOM 1332 O O . ALA A 1 180 ? -4.341 11.418 -40.458 1.00 26.75 568 ALA A O 1
ATOM 1334 N N . LEU A 1 181 ? -4.842 10.683 -42.539 1.00 27.26 569 LEU A N 1
ATOM 1335 C CA . LEU A 1 181 ? -4.950 9.243 -42.178 1.00 28.28 569 LEU A CA 1
ATOM 1336 C C . LEU A 1 181 ? -3.557 8.738 -41.797 1.00 28.29 569 LEU A C 1
ATOM 1337 O O . LEU A 1 181 ? -3.434 8.110 -40.734 1.00 28.97 569 LEU A O 1
ATOM 1342 N N . THR A 1 182 ? -2.544 9.093 -42.585 1.00 28.12 570 THR A N 1
ATOM 1343 C CA . THR A 1 182 ? -1.125 8.739 -42.328 1.00 28.89 570 THR A CA 1
ATOM 1344 C C . THR A 1 182 ? -0.726 9.239 -40.945 1.00 27.91 570 THR A C 1
ATOM 1345 O O . THR A 1 182 ? -0.056 8.507 -40.216 1.00 26.51 570 THR A O 1
ATOM 1349 N N . ALA A 1 183 ? -1.121 10.469 -40.638 1.00 30.29 571 ALA A N 1
ATOM 1350 C CA . ALA A 1 183 ? -0.773 11.179 -39.388 1.00 32.01 571 ALA A CA 1
ATOM 1351 C C . ALA A 1 183 ? -1.549 10.572 -38.213 1.00 31.93 571 ALA A C 1
ATOM 1352 O O . ALA A 1 183 ? -1.007 10.566 -37.085 1.00 32.69 571 ALA A O 1
ATOM 1354 N N . LEU A 1 184 ? -2.786 10.132 -38.464 1.00 32.29 572 LEU A N 1
ATOM 1355 C CA . LEU A 1 184 ? -3.691 9.552 -37.433 1.00 32.62 572 LEU A CA 1
ATOM 1356 C C . LEU A 1 184 ? -3.175 8.159 -37.094 1.00 31.65 572 LEU A C 1
ATOM 1357 O O . LEU A 1 184 ? -3.028 7.854 -35.900 1.00 32.53 572 LEU A O 1
ATOM 1362 N N . GLU A 1 185 ? -2.900 7.371 -38.127 1.00 32.06 573 GLU A N 1
ATOM 1363 C CA . GLU A 1 185 ? -2.242 6.049 -38.016 1.00 35.12 573 GLU A CA 1
ATOM 1364 C C . GLU A 1 185 ? -0.938 6.185 -37.213 1.00 33.94 573 GLU A C 1
ATOM 1365 O O . GLU A 1 185 ? -0.701 5.349 -36.309 1.00 33.86 573 GLU A O 1
ATOM 1371 N N . THR A 1 186 ? -0.110 7.191 -37.492 1.00 31.90 574 THR A N 1
ATOM 1372 C CA . THR A 1 186 ? 1.149 7.398 -36.724 1.00 31.30 574 THR A CA 1
ATOM 1373 C C . THR A 1 186 ? 0.812 7.645 -35.255 1.00 31.29 574 THR A C 1
ATOM 1374 O O . THR A 1 186 ? 1.474 7.040 -34.401 1.00 32.84 574 THR A O 1
ATOM 1378 N N . ALA A 1 187 ? -0.171 8.505 -34.976 1.00 32.01 575 ALA A N 1
ATOM 1379 C CA . ALA A 1 187 ? -0.520 8.953 -33.603 1.00 31.57 575 ALA A CA 1
ATOM 1380 C C . ALA A 1 187 ? -1.026 7.761 -32.794 1.00 31.16 575 ALA A C 1
ATOM 1381 O O . ALA A 1 187 ? -0.775 7.709 -31.585 1.00 29.54 575 ALA A O 1
ATOM 1383 N N . LEU A 1 188 ? -1.720 6.838 -33.458 1.00 36.77 576 LEU A N 1
ATOM 1384 C CA . LEU A 1 188 ? -2.347 5.642 -32.828 1.00 39.37 576 LEU A CA 1
ATOM 1385 C C . LEU A 1 188 ? -1.257 4.687 -32.331 1.00 41.84 576 LEU A C 1
ATOM 1386 O O . LEU A 1 188 ? -1.565 3.890 -31.418 1.00 41.00 576 LEU A O 1
ATOM 1391 N N . LYS A 1 189 ? -0.052 4.759 -32.918 1.00 45.32 577 LYS A N 1
ATOM 1392 C CA . LYS A 1 189 ? 1.140 3.967 -32.500 1.00 48.15 577 LYS A CA 1
ATOM 1393 C C . LYS A 1 189 ? 1.587 4.397 -31.095 1.00 48.27 577 LYS A C 1
ATOM 1394 O O . LYS A 1 189 ? 2.224 3.578 -30.402 1.00 46.94 577 LYS A O 1
ATOM 1400 N N . GLY A 1 190 ? 1.258 5.634 -30.697 1.00 48.78 578 GLY A N 1
ATOM 1401 C CA . GLY A 1 190 ? 1.786 6.297 -29.489 1.00 45.06 578 GLY A CA 1
ATOM 1402 C C . GLY A 1 190 ? 0.848 6.180 -28.304 1.00 42.04 578 GLY A C 1
ATOM 1403 O O . GLY A 1 190 ? -0.078 5.340 -28.355 1.00 39.23 578 GLY A O 1
ATOM 1404 N N . GLU A 1 191 ? 1.089 7.023 -27.291 1.00 39.24 579 GLU A N 1
ATOM 1405 C CA . GLU A 1 191 ? 0.470 6.962 -25.942 1.00 38.69 579 GLU A CA 1
ATOM 1406 C C . GLU A 1 191 ? -0.168 8.299 -25.570 1.00 38.04 579 GLU A C 1
ATOM 1407 O O . GLU A 1 191 ? -0.718 8.364 -24.460 1.00 38.99 579 GLU A O 1
ATOM 1413 N N . ASP A 1 192 ? -0.082 9.306 -26.451 1.00 38.12 580 ASP A N 1
ATOM 1414 C CA . ASP A 1 192 ? -0.578 10.689 -26.236 1.00 34.73 580 ASP A CA 1
ATOM 1415 C C . ASP A 1 192 ? -2.001 10.791 -26.801 1.00 34.62 580 ASP A C 1
ATOM 1416 O O . ASP A 1 192 ? -2.166 10.859 -28.037 1.00 35.94 580 ASP A O 1
ATOM 1421 N N . LYS A 1 193 ? -2.990 10.818 -25.915 1.00 33.36 581 LYS A N 1
ATOM 1422 C CA . LYS A 1 193 ? -4.427 10.853 -26.266 1.00 36.52 581 LYS A CA 1
ATOM 1423 C C . LYS A 1 193 ? -4.724 12.153 -27.018 1.00 36.57 581 LYS A C 1
ATOM 1424 O O . LYS A 1 193 ? -5.341 12.098 -28.113 1.00 34.37 581 LYS A O 1
ATOM 1430 N N . ALA A 1 194 ? -4.298 13.274 -26.437 1.00 35.96 582 ALA A N 1
ATOM 1431 C CA . ALA A 1 194 ? -4.479 14.639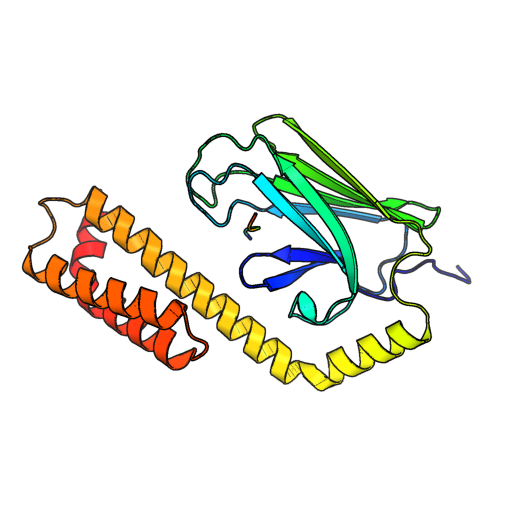 -26.985 1.00 35.38 582 ALA A CA 1
ATOM 1432 C C . ALA A 1 194 ? -4.109 14.632 -28.465 1.00 33.29 582 ALA A C 1
ATOM 1433 O O . ALA A 1 194 ? -4.877 15.189 -29.261 1.00 35.90 582 ALA A O 1
ATOM 1435 N N . ALA A 1 195 ? -2.971 14.030 -28.805 1.00 32.83 583 ALA A N 1
ATOM 1436 C CA . ALA A 1 195 ? -2.423 14.007 -30.181 1.00 32.06 583 ALA A CA 1
ATOM 1437 C C . ALA A 1 195 ? -3.312 13.122 -31.064 1.00 32.48 583 ALA A C 1
ATOM 1438 O O . ALA A 1 195 ? -3.567 13.530 -32.215 1.00 33.65 583 ALA A O 1
ATOM 1440 N N . ILE A 1 196 ? -3.795 11.986 -30.545 1.00 29.14 584 ILE A N 1
ATOM 1441 C CA . ILE A 1 196 ? -4.721 11.104 -31.313 1.00 30.41 584 ILE A CA 1
ATOM 1442 C C . ILE A 1 196 ? -5.963 11.931 -31.659 1.00 28.87 584 ILE A C 1
ATOM 1443 O O . ILE A 1 196 ? -6.322 11.975 -32.860 1.00 31.99 584 ILE A O 1
ATOM 1448 N N . GLU A 1 197 ? -6.563 12.569 -30.651 1.00 28.01 585 GLU A N 1
ATOM 1449 C CA . GLU A 1 197 ? -7.766 13.433 -30.774 1.00 29.22 585 GLU A CA 1
ATOM 1450 C C . GLU A 1 197 ? -7.516 14.565 -31.776 1.00 26.88 585 GLU A C 1
ATOM 1451 O O . GLU A 1 197 ? -8.472 14.978 -32.425 1.00 27.75 585 GLU A O 1
ATOM 1457 N N . ALA A 1 198 ? -6.288 15.063 -31.880 1.00 25.97 586 ALA A N 1
ATOM 1458 C CA . ALA A 1 198 ? -5.938 16.212 -32.743 1.00 25.86 586 ALA A CA 1
ATOM 1459 C C . ALA A 1 198 ? -5.896 15.736 -34.193 1.00 26.01 586 ALA A C 1
ATOM 1460 O O . ALA A 1 198 ? -6.398 16.468 -35.065 1.00 25.29 586 ALA A O 1
ATOM 1462 N N . LYS A 1 199 ? -5.333 14.551 -34.441 1.00 26.88 587 LYS A N 1
ATOM 1463 C CA . LYS A 1 199 ? -5.355 13.922 -35.793 1.00 28.76 587 LYS A CA 1
ATOM 1464 C C . LYS A 1 199 ? -6.787 13.509 -36.155 1.00 27.22 587 LYS A C 1
ATOM 1465 O O . LYS A 1 199 ? -7.126 13.546 -37.364 1.00 24.76 587 LYS A O 1
ATOM 1471 N N . MET A 1 200 ? -7.609 13.156 -35.162 1.00 27.59 588 MET A N 1
ATOM 1472 C CA . MET A 1 200 ? -9.042 12.836 -35.410 1.00 27.89 588 MET A CA 1
ATOM 1473 C C . MET A 1 200 ? -9.755 14.134 -35.812 1.00 27.35 588 MET A C 1
ATOM 1474 O O . MET A 1 200 ? -10.415 14.138 -36.868 1.00 26.88 588 MET A O 1
ATOM 1479 N N . GLN A 1 201 ? -9.530 15.214 -35.061 1.00 28.53 589 GLN A N 1
ATOM 1480 C CA . GLN A 1 201 ? -10.047 16.578 -35.360 1.00 29.38 589 GLN A CA 1
ATOM 1481 C C . GLN A 1 201 ? -9.681 16.968 -36.802 1.00 29.66 589 GLN A C 1
ATOM 1482 O O . GLN A 1 201 ? -10.572 17.426 -37.560 1.00 31.96 589 GLN A O 1
ATOM 1488 N N . GLU A 1 202 ? -8.423 16.793 -37.181 1.00 29.13 590 GLU A N 1
ATOM 1489 C CA . GLU A 1 202 ? -7.920 17.158 -38.523 1.00 31.52 590 GLU A CA 1
ATOM 1490 C C . GLU A 1 202 ? -8.636 16.309 -39.584 1.00 30.91 590 GLU A C 1
ATOM 1491 O O . GLU A 1 202 ? -9.014 16.875 -40.622 1.00 30.25 590 GLU A O 1
ATOM 1497 N N . LEU A 1 203 ? -8.811 15.008 -39.352 1.00 29.83 591 LEU A N 1
ATOM 1498 C CA . LEU A 1 203 ? -9.485 14.114 -40.331 1.00 28.99 591 LEU A CA 1
ATOM 1499 C C . LEU A 1 203 ? -10.910 14.606 -40.583 1.00 30.68 591 LEU A C 1
ATOM 1500 O O . LEU A 1 203 ? -11.301 14.687 -41.746 1.00 32.73 591 LEU A O 1
ATOM 1505 N N . ALA A 1 204 ? -11.661 14.927 -39.532 1.00 32.41 592 ALA A N 1
ATOM 1506 C CA . ALA A 1 204 ? -13.075 15.355 -39.629 1.00 35.60 592 ALA A CA 1
ATOM 1507 C C . ALA A 1 204 ? -13.171 16.625 -40.483 1.00 40.51 592 ALA A C 1
ATOM 1508 O O . ALA A 1 204 ? -14.156 16.769 -41.254 1.00 43.22 592 ALA A O 1
ATOM 1510 N N . GLN A 1 205 ? -12.178 17.510 -40.345 1.00 40.66 593 GLN A N 1
ATOM 1511 C CA . GLN A 1 205 ? -12.184 18.871 -40.939 1.00 37.75 593 GLN A CA 1
ATOM 1512 C C . GLN A 1 205 ? -11.842 18.823 -42.426 1.00 37.97 593 GLN A C 1
ATOM 1513 O O . GLN A 1 205 ? -12.146 19.808 -43.113 1.00 42.36 593 GLN A O 1
ATOM 1519 N N . VAL A 1 206 ? -11.214 17.752 -42.906 1.00 36.29 594 VAL A N 1
ATOM 1520 C CA . VAL A 1 206 ? -10.826 17.630 -44.339 1.00 37.70 594 VAL A CA 1
ATOM 1521 C C . VAL A 1 206 ? -11.740 16.621 -45.056 1.00 37.89 594 VAL A C 1
ATOM 1522 O O . VAL A 1 206 ? -11.640 16.514 -46.287 1.00 39.59 594 VAL A O 1
ATOM 1526 N N . SER A 1 207 ? -12.618 15.928 -44.326 1.00 37.81 595 SER A N 1
ATOM 1527 C CA . SER A 1 207 ? -13.393 14.759 -44.820 1.00 37.22 595 SER A CA 1
ATOM 1528 C C . SER A 1 207 ? -14.834 15.166 -45.147 1.00 37.88 595 SER A C 1
ATOM 1529 O O . SER A 1 207 ? -15.545 14.346 -45.719 1.00 41.04 595 SER A O 1
ATOM 1532 N N . GLN A 1 208 ? -15.256 16.372 -44.776 1.00 39.55 596 GLN A N 1
ATOM 1533 C CA . GLN A 1 208 ? -16.679 16.799 -44.837 1.00 44.14 596 GLN A CA 1
ATOM 1534 C C . GLN A 1 208 ? -17.264 16.454 -46.212 1.00 43.62 596 GLN A C 1
ATOM 1535 O O . GLN A 1 208 ? -18.483 16.196 -46.281 1.00 44.18 596 GLN A O 1
ATOM 1541 N N . LYS A 1 209 ? -16.449 16.487 -47.268 1.00 43.22 597 LYS A N 1
ATOM 1542 C CA . LYS A 1 209 ? -16.901 16.136 -48.638 1.00 43.04 597 LYS A CA 1
ATOM 1543 C C . LYS A 1 209 ? -17.009 14.613 -48.741 1.00 40.18 597 LYS A C 1
ATOM 1544 O O . LYS A 1 209 ? -18.038 14.143 -49.249 1.00 44.08 597 LYS A O 1
ATOM 1550 N N . LEU A 1 210 ? -16.000 13.870 -48.275 1.00 36.28 598 LEU A N 1
ATOM 1551 C CA . LEU A 1 210 ? -15.990 12.376 -48.290 1.00 36.30 598 LEU A CA 1
ATOM 1552 C C . LEU A 1 210 ? -17.278 11.858 -47.628 1.00 36.83 598 LEU A C 1
ATOM 1553 O O . LEU A 1 210 ? -17.910 10.914 -48.155 1.00 35.30 598 LEU A O 1
ATOM 1558 N N . MET A 1 211 ? -17.653 12.467 -46.503 1.00 37.58 599 MET A N 1
ATOM 1559 C CA . MET A 1 211 ? -18.819 12.052 -45.689 1.00 37.48 599 MET A CA 1
ATOM 1560 C C . MET A 1 211 ? -20.111 12.236 -46.504 1.00 37.33 599 MET A C 1
ATOM 1561 O O . MET A 1 211 ? -21.022 11.413 -46.329 1.00 34.61 599 MET A O 1
ATOM 1566 N N . GLU A 1 212 ? -20.196 13.254 -47.366 1.00 40.22 600 GLU A N 1
ATOM 1567 C CA . GLU A 1 212 ? -21.425 13.539 -48.171 1.00 45.54 600 GLU A CA 1
ATOM 1568 C C . GLU A 1 212 ? -21.641 12.383 -49.151 1.00 41.68 600 GLU A C 1
ATOM 1569 O O . GLU A 1 212 ? -22.760 11.816 -49.182 1.00 38.15 600 GLU A O 1
ATOM 1575 N N . ILE A 1 213 ? -20.591 12.072 -49.916 1.00 40.73 601 ILE A N 1
ATOM 1576 C CA . ILE A 1 213 ? -20.559 10.966 -50.913 1.00 41.82 601 ILE A CA 1
ATOM 1577 C C . ILE A 1 213 ? -20.990 9.677 -50.210 1.00 42.25 601 ILE A C 1
ATOM 1578 O O . ILE A 1 213 ? -21.872 8.990 -50.762 1.00 44.17 601 ILE A O 1
ATOM 1583 N N . ALA A 1 214 ? -20.388 9.366 -49.055 1.00 43.08 602 ALA A N 1
ATOM 1584 C CA . ALA A 1 214 ? -20.603 8.099 -48.306 1.00 46.01 602 ALA A CA 1
ATOM 1585 C C . ALA A 1 214 ? -22.085 7.990 -47.925 1.00 46.35 602 ALA A C 1
ATOM 1586 O O . ALA A 1 214 ? -22.736 7.002 -48.342 1.00 47.34 602 ALA A O 1
ATOM 1588 N N . GLN A 1 215 ? -22.601 8.991 -47.206 1.00 49.95 603 GLN A N 1
ATOM 1589 C CA . GLN A 1 215 ? -24.052 9.155 -46.911 1.00 55.04 603 GLN A CA 1
ATOM 1590 C C . GLN A 1 215 ? -24.844 8.840 -48.191 1.00 55.57 603 GLN A C 1
ATOM 1591 O O . GLN A 1 215 ? -25.632 7.866 -48.147 1.00 48.18 603 GLN A O 1
ATOM 1597 N N . GLN A 1 216 ? -24.592 9.584 -49.283 1.00 57.06 604 GLN A N 1
ATOM 1598 C CA . GLN A 1 216 ? -25.342 9.515 -50.577 1.00 57.55 604 GLN A CA 1
ATOM 1599 C C . GLN A 1 216 ? -25.511 8.055 -51.036 1.00 58.24 604 GLN A C 1
ATOM 1600 O O . GLN A 1 216 ? -26.670 7.648 -51.236 1.00 60.33 604 GLN A O 1
ATOM 1602 N N . GLN A 1 217 ? -24.414 7.299 -51.192 1.00 61.84 605 GLN A N 1
ATOM 1603 C CA . GLN A 1 217 ? -24.422 5.850 -51.556 1.00 61.00 605 GLN A CA 1
ATOM 1604 C C . GLN A 1 217 ? -25.203 5.065 -50.494 1.00 64.82 605 GLN A C 1
ATOM 1605 O O . GLN A 1 217 ? -26.140 4.330 -50.804 1.00 69.39 605 GLN A O 1
ATOM 1607 N N . LEU B 2 8 ? -17.629 -5.314 -28.768 1.00 35.02 421 LE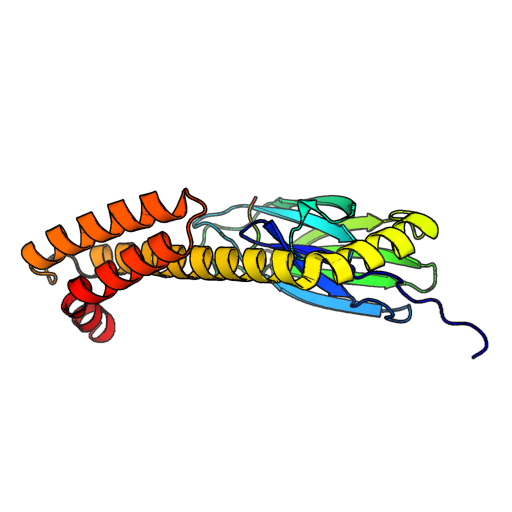U B N 1
ATOM 1608 C CA . LEU B 2 8 ? -16.258 -5.469 -28.175 1.00 34.27 421 LEU B CA 1
ATOM 1609 C C . LEU B 2 8 ? -15.521 -6.592 -28.904 1.00 33.73 421 LEU B C 1
ATOM 1610 O O . LEU B 2 8 ? -16.153 -7.615 -29.236 1.00 31.23 421 LEU B O 1
ATOM 1615 N N . ARG B 2 9 ? -14.228 -6.389 -29.142 1.00 31.80 422 ARG B N 1
ATOM 1616 C CA . ARG B 2 9 ? -13.427 -7.161 -30.118 1.00 30.24 422 ARG B CA 1
ATOM 1617 C C . ARG B 2 9 ? -12.273 -7.822 -29.370 1.00 30.80 422 ARG B C 1
ATOM 1618 O O . ARG B 2 9 ? -11.797 -7.232 -28.384 1.00 34.11 422 ARG B O 1
ATOM 1626 N N . ILE B 2 10 ? -11.847 -8.998 -29.821 1.00 30.61 423 ILE B N 1
ATOM 1627 C CA . ILE B 2 10 ? -10.711 -9.768 -29.239 1.00 30.20 423 ILE B CA 1
ATOM 1628 C C . ILE B 2 10 ? -9.643 -9.930 -30.330 1.00 32.18 423 ILE B C 1
ATOM 1629 O O . ILE B 2 10 ? -10.011 -10.237 -31.477 1.00 35.65 423 ILE B O 1
ATOM 1634 N N . ALA B 2 11 ? -8.365 -9.729 -30.001 1.00 34.83 424 ALA B N 1
ATOM 1635 C CA . ALA B 2 11 ? -7.217 -9.936 -30.920 1.00 35.64 424 ALA B CA 1
ATOM 1636 C C . ALA B 2 11 ? -6.848 -11.428 -30.959 1.00 36.26 424 ALA B C 1
ATOM 1637 O O . ALA B 2 11 ? -7.497 -12.218 -30.252 1.00 32.33 424 ALA B O 1
ATOM 1639 N N . ALA B 2 12 ? -5.841 -11.801 -31.758 1.00 45.01 425 ALA B N 1
ATOM 1640 C CA . ALA B 2 12 ? -5.348 -13.195 -31.916 1.00 51.25 425 ALA B CA 1
ATOM 1641 C C . ALA B 2 12 ? -3.963 -13.340 -31.273 1.00 56.42 425 ALA B C 1
ATOM 1642 O O . ALA B 2 12 ? -3.709 -12.841 -30.168 1.00 63.91 425 ALA B O 1
#

CATH classification: 2.60.34.10 (+1 more: 1.20.1270.10)

Nearest PDB structures (foldseek):
  1dkx-assembly1_A  TM=1.001E+00  e=1.628E-40  Escherichia coli
  3dpo-assembly2_A  TM=9.595E-01  e=1.559E-39  Escherichia coli K-12
  1dky-assembly1_A  TM=9.772E-01  e=4.917E-38  Escherichia coli
  4f01-assembly3_B  TM=9.583E-01  e=7.968E-39  Escherichia coli K-12
  2kho-assembly1_A  TM=9.741E-01  e=6.320E-38  Escherichia coli K-12